Protein AF-0000000067173174 (afdb_homodimer)

InterPro domains:
  IPR001647 DNA-binding HTH domain, TetR-type [PF00440] (17-62)
  IPR001647 DNA-binding HTH domain, TetR-type [PR00455] (16-29)
  IPR001647 DNA-binding HTH domain, TetR-type [PR00455] (37-60)
  IPR001647 DNA-binding HTH domain, TetR-type [PS50977] (10-70)
  IPR009057 Homedomain-like superfamily [SSF46689] (1-79)
  IPR036271 Tetracyclin repressor-like, C-terminal domain superfamily [SSF48498] (90-180)

Secondary structure (DSSP, 8-state):
-----HHHHHHHHHHHHHHHHHHHHHH-STT--HHHHHHHHT--TTTTGGG-S-HHHHHHHHHHHHHHHHHHHHHHHHHHHGGGHHHHHHHHHTSHHHHH-GGGS-HHHHHHHHHTT---HHHHHHHHHHHHHHHHHHHHTT-S-HHHHHHHHHHHHHHHHHTTTSHHHHHHHHHHHHHHHH--/-----HHHHHHHHHHHHHHHHHHHHHH-STT--HHHHHHHHT--TTTTGGG-S-HHHHHHHHHHHHHHHHHHHHHHHHHHHGGGHHHHHHHHHTSHHHHH-GGGS-HHHHHHHHHTT---HHHHHHHHHHHHHHHHHHHHTT-S-HHHHHHHHHHHHHHHHHTTTSHHHHHHHHHHHHHHHH--

Solvent-accessible surface area (backbone atoms only — not comparable to full-atom values): 19025 Å² total; per-residue (Å²): 124,84,78,72,47,71,65,54,49,53,51,50,50,51,37,39,35,50,26,37,25,23,43,28,26,61,63,26,70,88,71,57,45,69,62,58,24,24,56,67,43,71,45,70,92,60,81,57,64,82,76,36,96,39,72,65,54,45,50,44,51,7,52,53,49,39,47,49,53,48,51,52,53,50,52,51,42,34,71,72,44,50,92,50,20,50,59,54,52,52,50,46,61,51,28,68,67,39,51,75,34,39,48,79,37,58,52,58,61,38,31,31,58,52,41,51,69,56,81,51,63,69,50,46,49,54,51,46,49,46,46,50,52,53,39,49,54,43,36,73,57,67,45,90,54,26,50,37,51,50,16,24,51,39,15,12,40,39,50,17,38,37,29,56,94,47,77,61,13,62,46,21,27,50,36,39,51,52,55,61,58,63,75,99,126,82,80,73,46,72,66,54,50,52,51,49,51,51,36,40,36,51,27,38,26,24,44,28,25,59,62,26,71,88,72,57,46,69,67,58,24,28,56,68,45,70,44,69,92,68,76,57,64,82,77,35,96,38,71,64,56,45,50,43,50,7,53,51,49,37,47,50,53,49,52,51,54,50,51,51,42,34,71,73,44,48,91,49,22,52,59,54,51,52,50,46,62,51,27,67,67,38,50,76,33,37,48,79,37,59,52,56,61,38,30,32,59,52,42,50,68,56,81,50,63,68,52,45,49,53,51,46,48,46,45,50,52,54,38,49,56,42,36,74,56,67,45,89,54,28,51,38,51,51,16,25,51,40,14,13,40,39,48,18,39,38,29,56,95,46,78,62,13,61,46,21,28,50,36,39,51,51,54,60,57,63,75,99

Sequence (368 aa):
MPRVSREQMQSNRAAVVQAASELIRERGMADVTVDAISARAGLTHGSFHKQFASKQALLLEAICAAVDQRRAAVQKTVEEHGSDAPDVLKDWYLSEEHRDNPATGCAVAALVGHAATVTDDALRDAYCRAVGDLLAMIEDGGTADAFGEVALMVGALELARATKGTPLSARFLESARQRLSRQEMPRVSREQMQSNRAAVVQAASELIRERGMADVTVDAISARAGLTHGSFHKQFASKQALLLEAICAAVDQRRAAVQKTVEEHGSDAPDVLKDWYLSEEHRDNPATGCAVAALVGHAATVTDDALRDAYCRAVGDLLAMIEDGGTADAFGEVALMVGALELARATKGTPLSARFLESARQRLSRQE

Structure (mmCIF, N/CA/C/O backbone):
data_AF-0000000067173174-model_v1
#
loop_
_entity.id
_entity.type
_entity.pdbx_description
1 polymer 'Transcriptional regulator, TetR family protein'
#
loop_
_ato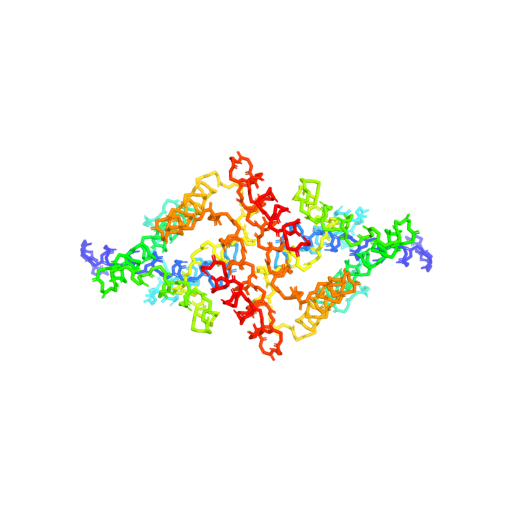m_site.group_PDB
_atom_site.id
_atom_site.type_symbol
_atom_site.label_atom_id
_atom_site.label_alt_id
_atom_site.label_comp_id
_atom_site.label_asym_id
_atom_site.label_entity_id
_atom_site.label_seq_id
_atom_site.pdbx_PDB_ins_code
_atom_site.Cartn_x
_atom_site.Cartn_y
_atom_site.Cartn_z
_atom_site.occupancy
_atom_site.B_iso_or_equiv
_atom_site.auth_seq_id
_atom_site.auth_comp_id
_atom_site.auth_asym_id
_atom_site.auth_atom_id
_atom_site.pdbx_PDB_model_num
ATOM 1 N N . MET A 1 1 ? 27.188 31.766 18.484 1 48.47 1 MET A N 1
ATOM 2 C CA . MET A 1 1 ? 27 30.344 18.25 1 48.47 1 MET A CA 1
ATOM 3 C C . MET A 1 1 ? 28.031 29.812 17.266 1 48.47 1 MET A C 1
ATOM 5 O O . MET A 1 1 ? 28.234 30.391 16.188 1 48.47 1 MET A O 1
ATOM 9 N N . PRO A 1 2 ? 29.031 29.125 17.688 1 55.78 2 PRO A N 1
ATOM 10 C CA . PRO A 1 2 ? 30.156 28.766 16.812 1 55.78 2 PRO A CA 1
ATOM 11 C C . PRO A 1 2 ? 29.703 28.281 15.43 1 55.78 2 PRO A C 1
ATOM 13 O O . PRO A 1 2 ? 28.609 27.719 15.305 1 55.78 2 PRO A O 1
ATOM 16 N N . ARG A 1 3 ? 30.172 28.984 14.383 1 62.66 3 ARG A N 1
ATOM 17 C CA . ARG A 1 3 ? 29.938 28.672 12.977 1 62.66 3 ARG A CA 1
ATOM 18 C C . ARG A 1 3 ? 30.125 27.188 12.703 1 62.66 3 ARG A C 1
ATOM 20 O O . ARG A 1 3 ? 31.219 26.641 12.922 1 62.66 3 ARG A O 1
ATOM 27 N N . VAL A 1 4 ? 29 26.406 12.727 1 72.31 4 VAL A N 1
ATOM 28 C CA . VAL A 1 4 ? 29.078 25 12.328 1 72.31 4 VAL A CA 1
ATOM 29 C C . VAL A 1 4 ? 29.969 24.859 11.094 1 72.31 4 VAL A C 1
ATOM 31 O O . VAL A 1 4 ? 29.859 25.641 10.148 1 72.31 4 VAL A O 1
ATOM 34 N N . SER A 1 5 ? 31.078 24.141 11.195 1 81.19 5 SER A N 1
ATOM 35 C CA . SER A 1 5 ? 31.969 23.906 10.07 1 81.19 5 SER A CA 1
ATOM 36 C C . SER A 1 5 ? 31.219 23.328 8.875 1 81.19 5 SER A C 1
ATOM 38 O O . SER A 1 5 ? 30.078 22.875 9.016 1 81.19 5 SER A O 1
ATOM 40 N N . ARG A 1 6 ? 31.734 23.609 7.703 1 82.38 6 ARG A N 1
ATOM 41 C CA . ARG A 1 6 ? 31.156 23.062 6.48 1 82.38 6 ARG A CA 1
ATOM 42 C C . ARG A 1 6 ? 30.953 21.547 6.602 1 82.38 6 ARG A C 1
ATOM 44 O O . ARG A 1 6 ? 29.953 21.016 6.133 1 82.38 6 ARG A O 1
ATOM 51 N N . GLU A 1 7 ? 31.844 20.953 7.207 1 82.56 7 GLU A N 1
ATOM 52 C CA . GLU A 1 7 ? 31.781 19.516 7.414 1 82.56 7 GLU A CA 1
ATOM 53 C C . GLU A 1 7 ? 30.625 19.141 8.336 1 82.56 7 GLU A C 1
ATOM 55 O O . GLU A 1 7 ? 29.906 18.156 8.078 1 82.56 7 GLU A O 1
ATOM 60 N N . GLN A 1 8 ? 30.484 19.781 9.32 1 82.94 8 GLN A N 1
ATOM 61 C CA . GLN A 1 8 ? 29.391 19.516 10.266 1 82.94 8 GLN A CA 1
ATOM 62 C C . GLN A 1 8 ? 28.031 19.781 9.625 1 82.94 8 GLN A C 1
ATOM 64 O O . GLN A 1 8 ? 27.062 19.062 9.891 1 82.94 8 GLN A O 1
ATOM 69 N N . MET A 1 9 ? 28.016 20.828 8.789 1 81.94 9 MET A N 1
ATOM 70 C CA . MET A 1 9 ? 26.781 21.141 8.086 1 81.94 9 MET A CA 1
ATOM 71 C C . MET A 1 9 ? 26.375 20.016 7.148 1 81.94 9 MET A C 1
ATOM 73 O O . MET A 1 9 ? 25.188 19.672 7.051 1 81.94 9 MET A O 1
ATOM 77 N N . GLN A 1 10 ? 27.359 19.516 6.473 1 85.5 10 GLN A N 1
ATOM 78 C CA . GLN A 1 10 ? 27.109 18.406 5.555 1 85.5 10 GLN A CA 1
ATOM 79 C C . GLN A 1 10 ? 26.672 17.156 6.309 1 85.5 10 GLN A C 1
ATOM 81 O O . GLN A 1 10 ? 25.781 16.422 5.855 1 85.5 10 GLN A O 1
ATOM 86 N N . SER A 1 11 ? 27.25 16.953 7.352 1 88.19 11 SER A N 1
ATOM 87 C CA . SER A 1 11 ? 26.891 15.805 8.18 1 88.19 11 SER A CA 1
ATOM 88 C C . SER A 1 11 ? 25.469 15.938 8.711 1 88.19 11 SER A C 1
ATOM 90 O O . SER A 1 11 ? 24.719 14.961 8.727 1 88.19 11 SER A O 1
ATOM 92 N N . ASN A 1 12 ? 25.094 17.094 9.117 1 87.06 12 ASN A N 1
ATOM 93 C CA . ASN A 1 12 ? 23.734 17.344 9.594 1 87.06 12 ASN A CA 1
ATOM 94 C C . ASN A 1 12 ? 22.703 17.141 8.484 1 87.06 12 ASN A C 1
ATOM 96 O O . ASN A 1 12 ? 21.641 16.578 8.719 1 87.06 12 ASN A O 1
ATOM 100 N N . ARG A 1 13 ? 23.094 17.641 7.367 1 90.44 13 ARG A N 1
ATOM 101 C CA . ARG A 1 13 ? 22.203 17.484 6.23 1 90.44 13 ARG A CA 1
ATOM 102 C C . ARG A 1 13 ? 21.953 16.016 5.922 1 90.44 13 ARG A C 1
ATOM 104 O O . ARG A 1 13 ? 20.812 15.602 5.688 1 90.44 13 ARG A O 1
ATOM 111 N N . ALA A 1 14 ? 23.016 15.266 5.949 1 93 14 ALA A N 1
ATOM 112 C CA . ALA A 1 14 ? 22.922 13.836 5.691 1 93 14 ALA A CA 1
ATOM 113 C C . ALA A 1 14 ? 22.062 13.148 6.746 1 93 14 ALA A C 1
ATOM 115 O O . ALA A 1 14 ? 21.281 12.242 6.43 1 93 14 ALA A O 1
ATOM 116 N N . ALA A 1 15 ? 22.172 13.578 7.93 1 93.31 15 ALA A N 1
ATOM 117 C CA . ALA A 1 15 ? 21.391 13.016 9.023 1 93.31 15 ALA A CA 1
ATOM 118 C C . ALA A 1 15 ? 19.906 13.32 8.844 1 93.31 15 ALA A C 1
ATOM 120 O O . ALA A 1 15 ? 19.047 12.477 9.133 1 93.31 15 ALA A O 1
ATOM 121 N N . VAL A 1 16 ? 19.625 14.453 8.367 1 93.69 16 VAL A N 1
ATOM 122 C CA . VAL A 1 16 ? 18.25 14.859 8.125 1 93.69 16 VAL A CA 1
ATOM 123 C C . VAL A 1 16 ? 17.656 14.023 7 1 93.69 16 VAL A C 1
ATOM 125 O O . VAL A 1 16 ? 16.531 13.523 7.121 1 93.69 16 VAL A O 1
ATOM 128 N N . VAL A 1 17 ? 18.391 13.844 5.953 1 96 17 VAL A N 1
ATOM 129 C CA . VAL A 1 17 ? 17.922 13.055 4.82 1 96 17 VAL A CA 1
ATOM 130 C C . VAL A 1 17 ? 17.672 11.609 5.262 1 96 17 VAL A C 1
ATOM 132 O O . VAL A 1 17 ? 16.656 11.008 4.906 1 96 17 VAL A O 1
ATOM 135 N N . GLN A 1 18 ? 18.578 11.125 6.07 1 96.88 18 GLN A N 1
ATOM 136 C CA . GLN A 1 18 ? 18.438 9.766 6.57 1 96.88 18 GLN A CA 1
ATOM 137 C C . GLN A 1 18 ? 17.219 9.625 7.465 1 96.88 18 GLN A C 1
ATOM 139 O O . GLN A 1 18 ? 16.453 8.672 7.336 1 96.88 18 GLN A O 1
ATOM 144 N N . ALA A 1 19 ? 17.047 10.555 8.336 1 96.25 19 ALA A N 1
ATOM 145 C CA . ALA A 1 19 ? 15.875 10.555 9.211 1 96.25 19 ALA A CA 1
ATOM 146 C C . ALA A 1 19 ? 14.578 10.641 8.406 1 96.25 19 ALA A C 1
ATOM 148 O O . ALA A 1 19 ? 13.625 9.906 8.672 1 96.25 19 ALA A O 1
ATOM 149 N N . ALA A 1 20 ? 14.578 11.516 7.426 1 96.62 20 ALA A N 1
ATOM 150 C CA . ALA A 1 20 ? 13.414 11.648 6.555 1 96.62 20 ALA A CA 1
ATOM 151 C C . ALA A 1 20 ? 13.141 10.352 5.797 1 96.62 20 ALA A C 1
ATOM 153 O O . ALA A 1 20 ? 11.992 9.914 5.691 1 96.62 20 ALA A O 1
ATOM 154 N N . SER A 1 21 ? 14.188 9.734 5.305 1 98 21 SER A N 1
ATOM 155 C CA . SER A 1 21 ? 14.086 8.484 4.57 1 98 21 SER A CA 1
ATOM 156 C C . SER A 1 21 ? 13.445 7.391 5.422 1 98 21 SER A C 1
ATOM 158 O O . SER A 1 21 ? 12.547 6.688 4.965 1 98 21 SER A O 1
ATOM 160 N N . GLU A 1 22 ? 13.852 7.316 6.613 1 98 22 GLU A N 1
ATOM 161 C CA . GLU A 1 22 ? 13.312 6.316 7.527 1 98 22 GLU A CA 1
ATOM 162 C C . GLU A 1 22 ? 11.852 6.617 7.867 1 98 22 GLU A C 1
ATOM 164 O O . GLU A 1 22 ? 11 5.727 7.82 1 98 22 GLU A O 1
ATOM 169 N N . LEU A 1 23 ? 11.562 7.848 8.125 1 96.62 23 LEU A N 1
ATOM 170 C CA . LEU A 1 23 ? 10.234 8.242 8.57 1 96.62 23 LEU A CA 1
ATOM 171 C C . LEU A 1 23 ? 9.211 8.078 7.449 1 96.62 23 LEU A C 1
ATOM 173 O O . LEU A 1 23 ? 8.086 7.633 7.688 1 96.62 23 LEU A O 1
ATOM 177 N N . ILE A 1 24 ? 9.594 8.414 6.211 1 96.06 24 ILE A N 1
ATOM 178 C CA . ILE A 1 24 ? 8.617 8.297 5.133 1 96.06 24 ILE A CA 1
ATOM 179 C C . ILE A 1 24 ? 8.32 6.824 4.859 1 96.06 24 ILE A C 1
ATOM 181 O O . ILE A 1 24 ? 7.215 6.477 4.438 1 96.06 24 ILE A O 1
ATOM 185 N N . ARG A 1 25 ? 9.227 5.938 5.09 1 96.62 25 ARG A N 1
ATOM 186 C CA . ARG A 1 25 ? 8.992 4.512 4.895 1 96.62 25 ARG A CA 1
ATOM 187 C C . ARG A 1 25 ? 8.164 3.932 6.035 1 96.62 25 ARG A C 1
ATOM 189 O O . ARG A 1 25 ? 7.418 2.969 5.84 1 96.62 25 ARG A O 1
ATOM 196 N N . GLU A 1 26 ? 8.227 4.555 7.176 1 95.25 26 GLU A N 1
ATOM 197 C CA . GLU A 1 26 ? 7.484 4.086 8.336 1 95.25 26 GLU A CA 1
ATOM 198 C C . GLU A 1 26 ? 6.047 4.598 8.312 1 95.25 26 GLU A C 1
ATOM 200 O O . GLU A 1 26 ? 5.117 3.877 8.688 1 95.25 26 GLU A O 1
ATOM 205 N N . ARG A 1 27 ? 5.93 5.895 7.785 1 91.62 27 ARG A N 1
ATOM 206 C CA . ARG A 1 27 ? 4.672 6.574 8.086 1 91.62 27 ARG A CA 1
ATOM 207 C C . ARG A 1 27 ? 4.004 7.074 6.809 1 91.62 27 ARG A C 1
ATOM 209 O O . ARG A 1 27 ? 2.826 7.445 6.82 1 91.62 27 ARG A O 1
ATOM 216 N N . GLY A 1 28 ? 4.77 7.086 5.719 1 91.75 28 GLY A N 1
ATOM 217 C CA . GLY A 1 28 ? 4.27 7.758 4.527 1 91.75 28 GLY A CA 1
ATOM 218 C C . GLY A 1 28 ? 4.707 9.203 4.434 1 91.75 28 GLY A C 1
ATOM 219 O O . GLY A 1 28 ? 5.102 9.805 5.438 1 91.75 28 GLY A O 1
ATOM 220 N N . MET A 1 29 ? 4.605 9.812 3.328 1 89.19 29 MET A N 1
ATOM 221 C CA . MET A 1 29 ? 5.117 11.156 3.061 1 89.19 29 MET A CA 1
ATOM 222 C C . MET A 1 29 ? 4.207 12.219 3.668 1 89.19 29 MET A C 1
ATOM 224 O O . MET A 1 29 ? 4.676 13.266 4.117 1 89.19 29 MET A O 1
ATOM 228 N N . ALA A 1 30 ? 2.916 11.906 3.664 1 81.38 30 ALA A N 1
ATOM 229 C CA . ALA A 1 30 ? 1.947 12.906 4.109 1 81.38 30 ALA A CA 1
ATOM 230 C C . ALA A 1 30 ? 2.041 13.125 5.617 1 81.38 30 ALA A C 1
ATOM 232 O O . ALA A 1 30 ? 1.782 14.227 6.109 1 81.38 30 ALA A O 1
ATOM 233 N N . ASP A 1 31 ? 2.531 12.219 6.352 1 80.5 31 ASP A N 1
ATOM 234 C CA . ASP A 1 31 ? 2.475 12.25 7.809 1 80.5 31 ASP A CA 1
ATOM 235 C C . ASP A 1 31 ? 3.801 12.719 8.406 1 80.5 31 ASP A C 1
ATOM 237 O O . ASP A 1 31 ? 3.912 12.914 9.617 1 80.5 31 ASP A O 1
ATOM 241 N N . VAL A 1 32 ? 4.715 12.93 7.59 1 89.88 32 VAL A N 1
ATOM 242 C CA . VAL A 1 32 ? 6.039 13.266 8.102 1 89.88 32 VAL A CA 1
ATOM 243 C C . VAL A 1 32 ? 6.195 14.781 8.172 1 89.88 32 VAL A C 1
ATOM 245 O O . VAL A 1 32 ? 5.879 15.492 7.211 1 89.88 32 VAL A O 1
ATOM 248 N N . THR A 1 33 ? 6.602 15.25 9.312 1 88.81 33 THR A N 1
ATOM 249 C CA . THR A 1 33 ? 6.805 16.672 9.531 1 88.81 33 THR A CA 1
ATOM 250 C C . THR A 1 33 ? 8.289 17 9.711 1 88.81 33 THR A C 1
ATOM 252 O O . THR A 1 33 ? 9.078 16.109 10.031 1 88.81 33 THR A O 1
ATOM 255 N N . VAL A 1 34 ? 8.555 18.234 9.586 1 87.25 34 VAL A N 1
ATOM 256 C CA . VAL A 1 34 ? 9.922 18.688 9.789 1 87.25 34 VAL A CA 1
ATOM 257 C C . VAL A 1 34 ? 10.336 18.453 11.242 1 87.25 34 VAL A C 1
ATOM 259 O O . VAL A 1 34 ? 11.477 18.078 11.523 1 87.25 34 VAL A O 1
ATOM 262 N N . ASP A 1 35 ? 9.414 18.688 12.109 1 88.94 35 ASP A N 1
ATOM 263 C CA . ASP A 1 35 ? 9.695 18.469 13.531 1 88.94 35 ASP A CA 1
ATOM 264 C C . ASP A 1 35 ? 10.023 17 13.812 1 88.94 35 ASP A C 1
ATOM 266 O O . ASP A 1 35 ? 10.969 16.703 14.547 1 88.94 35 ASP A O 1
ATOM 270 N N . ALA A 1 36 ? 9.289 16.094 13.266 1 92.5 36 ALA A N 1
ATOM 271 C CA . ALA A 1 36 ? 9.539 14.672 13.453 1 92.5 36 ALA A CA 1
ATOM 272 C C . ALA A 1 36 ? 10.898 14.266 12.883 1 92.5 36 ALA A C 1
ATOM 274 O O . ALA A 1 36 ? 11.609 13.453 13.469 1 92.5 36 ALA A O 1
ATOM 275 N N . ILE A 1 37 ? 11.188 14.852 11.734 1 93.88 37 ILE A N 1
ATOM 276 C CA . ILE A 1 37 ? 12.469 14.578 11.086 1 93.88 37 ILE A CA 1
ATOM 277 C C . ILE A 1 37 ? 13.609 15.078 11.961 1 93.88 37 ILE A C 1
ATOM 279 O O . ILE A 1 37 ? 14.586 14.352 12.188 1 93.88 37 ILE A O 1
ATOM 283 N N . SER A 1 38 ? 13.469 16.281 12.43 1 90.31 38 SER A N 1
ATOM 284 C CA . SER A 1 38 ? 14.5 16.875 13.289 1 90.31 38 SER A CA 1
ATOM 285 C C . SER A 1 38 ? 14.695 16.047 14.555 1 90.31 38 SER A C 1
ATOM 287 O O . SER A 1 38 ? 15.828 15.781 14.961 1 90.31 38 SER A O 1
ATOM 289 N N . ALA A 1 39 ? 13.617 15.664 15.125 1 92.25 39 ALA A N 1
ATOM 290 C CA . ALA A 1 39 ? 13.672 14.859 16.344 1 92.25 39 ALA A CA 1
ATOM 291 C C . ALA A 1 39 ? 14.375 13.531 16.078 1 92.25 39 ALA A C 1
ATOM 293 O O . ALA A 1 39 ? 15.234 13.109 16.859 1 92.25 39 ALA A O 1
ATOM 294 N N . ARG A 1 40 ? 14.039 12.93 14.969 1 93.31 40 ARG A N 1
ATOM 295 C CA . ARG A 1 40 ? 14.656 11.656 14.602 1 93.31 40 ARG A CA 1
ATOM 296 C C . ARG A 1 40 ? 16.141 11.828 14.336 1 93.31 40 ARG A C 1
ATOM 298 O O . ARG A 1 40 ? 16.938 10.938 14.625 1 93.31 40 ARG A O 1
ATOM 305 N N . ALA A 1 41 ? 16.5 12.969 13.797 1 92.88 41 ALA A N 1
ATOM 306 C CA . ALA A 1 41 ? 17.891 13.25 13.438 1 92.88 41 ALA A CA 1
ATOM 307 C C . ALA A 1 41 ? 18.688 13.695 14.648 1 92.88 41 ALA A C 1
ATOM 309 O O . ALA A 1 41 ? 19.922 13.797 14.586 1 92.88 41 ALA A O 1
ATOM 310 N N . GLY A 1 42 ? 18 13.961 15.75 1 91.44 42 GLY A N 1
ATOM 311 C CA . GLY A 1 42 ? 18.672 14.453 16.938 1 91.44 42 GLY A CA 1
ATOM 312 C C . GLY A 1 42 ? 19.141 15.891 16.812 1 91.44 42 GLY A C 1
ATOM 313 O O . GLY A 1 42 ? 20.203 16.266 17.328 1 91.44 42 GLY A O 1
ATOM 314 N N . LEU A 1 43 ? 18.516 16.594 16 1 85.69 43 LEU A N 1
ATOM 315 C CA . LEU A 1 43 ? 18.859 17.984 15.766 1 85.69 43 LEU A CA 1
ATOM 316 C C . LEU A 1 43 ? 17.781 18.906 16.312 1 85.69 43 LEU A C 1
ATOM 318 O O . LEU A 1 43 ? 16.641 18.5 16.516 1 85.69 43 LEU A O 1
ATOM 322 N N . THR A 1 44 ? 18.109 20.141 16.656 1 75.62 44 THR A N 1
ATOM 323 C CA . THR A 1 44 ? 17.156 21.141 17.125 1 75.62 44 THR A CA 1
ATOM 324 C C . THR A 1 44 ? 16.344 21.703 15.953 1 75.62 44 THR A C 1
ATOM 326 O O . THR A 1 44 ? 16.781 21.656 14.805 1 75.62 44 THR A O 1
ATOM 329 N N . HIS A 1 45 ? 14.953 22.062 16.156 1 69.88 45 HIS A N 1
ATOM 330 C CA . HIS A 1 45 ? 13.938 22.562 15.234 1 69.88 45 HIS A CA 1
ATOM 331 C C . HIS A 1 45 ? 14.453 23.766 14.453 1 69.88 45 HIS A C 1
ATOM 333 O O . HIS A 1 45 ? 14.133 23.922 13.266 1 69.88 45 HIS A O 1
ATOM 339 N N . GLY A 1 46 ? 15.602 24 14.047 1 59.44 46 GLY A N 1
ATOM 340 C CA . GLY A 1 46 ? 16.031 25.188 13.328 1 59.44 46 GLY A CA 1
ATOM 341 C C . GLY A 1 46 ? 16.938 24.891 12.156 1 59.44 46 GLY A C 1
ATOM 342 O O . GLY A 1 46 ? 17.031 25.688 11.219 1 59.44 46 GLY A O 1
ATOM 343 N N . SER A 1 47 ? 17.922 24.297 12.344 1 58.16 47 SER A N 1
ATOM 344 C CA . SER A 1 47 ? 19.156 24.469 11.594 1 58.16 47 SER A CA 1
ATOM 345 C C . SER A 1 47 ? 19.016 23.953 10.164 1 58.16 47 SER A C 1
ATOM 347 O O . SER A 1 47 ? 19.875 24.203 9.32 1 58.16 47 SER A O 1
ATOM 349 N N . PHE A 1 48 ? 17.75 23.328 9.805 1 66.31 48 PHE A N 1
ATOM 350 C CA . PHE A 1 48 ? 17.938 22.734 8.492 1 66.31 48 PHE A CA 1
ATOM 351 C C . PHE A 1 48 ? 16.891 23.266 7.508 1 66.31 48 PHE A C 1
ATOM 353 O O . PHE A 1 48 ? 16.875 22.859 6.344 1 66.31 48 PHE A O 1
ATOM 360 N N . HIS A 1 49 ? 16.203 24.234 7.996 1 66.12 49 HIS A N 1
ATOM 361 C CA . HIS A 1 49 ? 15.211 24.766 7.078 1 66.12 49 HIS A CA 1
ATOM 362 C C . HIS A 1 49 ? 15.867 25.5 5.914 1 66.12 49 HIS A C 1
ATOM 364 O O . HIS A 1 49 ? 15.336 25.5 4.797 1 66.12 49 HIS A O 1
ATOM 370 N N . LYS A 1 50 ? 17.062 25.859 6.156 1 72.38 50 LYS A N 1
ATOM 371 C CA . LYS A 1 50 ? 17.719 26.641 5.105 1 72.38 50 LYS A CA 1
ATOM 372 C C . LYS A 1 50 ? 18.438 25.734 4.109 1 72.38 50 LYS A C 1
ATOM 374 O O . LYS A 1 50 ? 18.781 26.156 3.006 1 72.38 50 LYS A O 1
ATOM 379 N N . GLN A 1 51 ? 18.438 24.531 4.441 1 81.94 51 GLN A N 1
ATOM 380 C CA . GLN A 1 51 ? 19.234 23.656 3.594 1 81.94 51 GLN A CA 1
ATOM 381 C C . GLN A 1 51 ? 18.375 22.984 2.523 1 81.94 51 GLN A C 1
ATOM 383 O O . GLN A 1 51 ? 18.891 22.375 1.595 1 81.94 51 GLN A O 1
ATOM 388 N N . PHE A 1 52 ? 17.094 23.109 2.666 1 87.19 52 PHE A N 1
ATOM 389 C CA . PHE A 1 52 ? 16.203 22.516 1.675 1 87.19 52 PHE A CA 1
ATOM 390 C C . PHE A 1 52 ? 15.227 23.562 1.144 1 87.19 52 PHE A C 1
ATOM 392 O O . PHE A 1 52 ? 14.664 24.344 1.912 1 87.19 52 PHE A O 1
ATOM 399 N N . ALA A 1 53 ? 15.117 23.516 -0.107 1 87.75 53 ALA A N 1
ATOM 400 C CA . ALA A 1 53 ? 14.273 24.516 -0.769 1 87.75 53 ALA A CA 1
ATOM 401 C C . ALA A 1 53 ? 12.82 24.391 -0.307 1 87.75 53 ALA A C 1
ATOM 403 O O . ALA A 1 53 ? 12.102 25.391 -0.244 1 87.75 53 ALA A O 1
ATOM 404 N N . SER A 1 54 ? 12.43 23.141 -0.046 1 89.69 54 SER A N 1
ATOM 405 C CA . SER A 1 54 ? 11.07 22.828 0.389 1 89.69 54 SER A CA 1
ATOM 406 C C . SER A 1 54 ? 10.984 21.469 1.051 1 89.69 54 SER A C 1
ATOM 408 O O . SER A 1 54 ? 11.938 20.672 0.981 1 89.69 54 SER A O 1
ATOM 410 N N . LYS A 1 55 ? 9.953 21.234 1.716 1 89.19 55 LYS A N 1
ATOM 411 C CA . LYS A 1 55 ? 9.703 19.906 2.268 1 89.19 55 LYS A CA 1
ATOM 412 C C . LYS A 1 55 ? 9.688 18.844 1.17 1 89.19 55 LYS A C 1
ATOM 414 O O . LYS A 1 55 ? 10.203 17.734 1.36 1 89.19 55 LYS A O 1
ATOM 419 N N . GLN A 1 56 ? 9.156 19.203 0.033 1 91.25 56 GLN A N 1
ATOM 420 C CA . GLN A 1 56 ? 9.078 18.297 -1.099 1 91.25 56 GLN A CA 1
ATOM 421 C C . GLN A 1 56 ? 10.477 17.922 -1.603 1 91.25 56 GLN A C 1
ATOM 423 O O . GLN A 1 56 ? 10.734 16.766 -1.945 1 91.25 56 GLN A O 1
ATOM 428 N N . ALA A 1 57 ? 11.273 18.906 -1.62 1 94.06 57 ALA A N 1
ATOM 429 C CA . ALA A 1 57 ? 12.648 18.656 -2.045 1 94.06 57 ALA A CA 1
ATOM 430 C C . ALA A 1 57 ? 13.352 17.703 -1.09 1 94.06 57 ALA A C 1
ATOM 432 O O . ALA A 1 57 ? 14.109 16.828 -1.521 1 94.06 57 ALA A O 1
ATOM 433 N N . LEU A 1 58 ? 13.133 17.922 0.182 1 94.25 58 LEU A N 1
ATOM 434 C CA . LEU A 1 58 ? 13.695 17.031 1.189 1 94.25 58 LEU A CA 1
ATOM 435 C C . LEU A 1 58 ? 13.148 15.617 1.024 1 94.25 58 LEU A C 1
ATOM 437 O O . LEU A 1 58 ? 13.914 14.648 1.061 1 94.25 58 LEU A O 1
ATOM 441 N N . LEU A 1 59 ? 11.906 15.453 0.771 1 94.56 59 LEU A N 1
ATOM 442 C CA . LEU A 1 59 ? 11.273 14.141 0.615 1 94.56 59 LEU A CA 1
ATOM 443 C C . LEU A 1 59 ? 11.789 13.438 -0.634 1 94.56 59 LEU A C 1
ATOM 445 O O . LEU A 1 59 ? 11.992 12.219 -0.627 1 94.56 59 LEU A O 1
ATOM 449 N N . LEU A 1 60 ? 11.977 14.188 -1.671 1 96.25 60 LEU A N 1
ATOM 450 C CA . LEU A 1 60 ? 12.57 13.625 -2.881 1 96.25 60 LEU A CA 1
ATOM 451 C C . LEU A 1 60 ? 13.953 13.055 -2.598 1 96.25 60 LEU A C 1
ATOM 453 O O . LEU A 1 60 ? 14.25 11.922 -2.98 1 96.25 60 LEU A O 1
ATOM 457 N N . GLU A 1 61 ? 14.719 13.797 -1.911 1 96.5 61 GLU A N 1
ATOM 458 C CA . GLU A 1 61 ? 16.047 13.32 -1.558 1 96.5 61 GLU A CA 1
ATOM 459 C C . GLU A 1 61 ? 15.977 12.094 -0.655 1 96.5 61 GLU A C 1
ATOM 461 O O . GLU A 1 61 ? 16.812 11.195 -0.75 1 96.5 61 GLU A O 1
ATOM 466 N N . ALA A 1 62 ? 15.039 12.141 0.205 1 97 62 ALA A N 1
ATOM 467 C CA . ALA A 1 62 ? 14.852 11.023 1.129 1 97 62 ALA A CA 1
ATOM 468 C C . ALA A 1 62 ? 14.516 9.742 0.377 1 97 62 ALA A C 1
ATOM 470 O O . ALA A 1 62 ? 15.055 8.672 0.684 1 97 62 ALA A O 1
ATOM 471 N N . ILE A 1 63 ? 13.664 9.789 -0.592 1 96.81 63 ILE A N 1
ATOM 472 C CA . ILE A 1 63 ? 13.312 8.617 -1.393 1 96.81 63 ILE A CA 1
ATOM 473 C C . ILE A 1 63 ? 14.539 8.133 -2.164 1 96.81 63 ILE A C 1
ATOM 475 O O . ILE A 1 63 ? 14.828 6.934 -2.197 1 96.81 63 ILE A O 1
ATOM 479 N N . CYS A 1 64 ? 15.242 9.047 -2.756 1 97.25 64 CYS A N 1
ATOM 480 C CA . CYS A 1 64 ? 16.438 8.695 -3.508 1 97.25 64 CYS A CA 1
ATOM 481 C C . CYS A 1 64 ? 17.469 8.023 -2.609 1 97.25 64 CYS A C 1
ATOM 483 O O . CYS A 1 64 ? 18.109 7.039 -3.008 1 97.25 64 CYS A O 1
ATOM 485 N N . ALA A 1 65 ? 17.562 8.562 -1.429 1 97.31 65 ALA A N 1
ATOM 486 C CA . ALA A 1 65 ? 18.484 7.965 -0.469 1 97.31 65 ALA A CA 1
ATOM 487 C C . ALA A 1 65 ? 18.078 6.531 -0.136 1 97.31 65 ALA A C 1
ATOM 489 O O . ALA A 1 65 ? 18.938 5.648 -0.02 1 97.31 65 ALA A O 1
ATOM 490 N N . ALA A 1 66 ? 16.828 6.301 0.053 1 96.75 66 ALA A N 1
ATOM 491 C CA . ALA A 1 66 ? 16.328 4.961 0.339 1 96.75 66 ALA A CA 1
ATOM 492 C C . ALA A 1 66 ? 16.656 3.996 -0.797 1 96.75 66 ALA A C 1
ATOM 494 O O . ALA A 1 66 ? 17.047 2.854 -0.555 1 96.75 66 ALA A O 1
ATOM 495 N N . VAL A 1 67 ? 16.5 4.402 -1.969 1 96.19 67 VAL A N 1
ATOM 496 C CA . VAL A 1 67 ? 16.781 3.596 -3.154 1 96.19 67 VAL A CA 1
ATOM 497 C C . VAL A 1 67 ? 18.266 3.283 -3.234 1 96.19 67 VAL A C 1
ATOM 499 O O . VAL A 1 67 ? 18.656 2.141 -3.488 1 96.19 67 VAL A O 1
ATOM 502 N N . ASP A 1 68 ? 19.031 4.285 -2.998 1 96.06 68 ASP A N 1
ATOM 503 C CA . ASP A 1 68 ? 20.484 4.113 -3.047 1 96.06 68 ASP A CA 1
ATOM 504 C C . ASP A 1 68 ? 20.953 3.137 -1.975 1 96.06 68 ASP A C 1
ATOM 506 O O . ASP A 1 68 ? 21.859 2.324 -2.219 1 96.06 68 ASP A O 1
ATOM 510 N N . GLN A 1 69 ? 20.375 3.279 -0.842 1 95.19 69 GLN A N 1
ATOM 511 C CA . GLN A 1 69 ? 20.703 2.361 0.244 1 95.19 69 GLN A CA 1
ATOM 512 C C . GLN A 1 69 ? 20.359 0.921 -0.133 1 95.19 69 GLN A C 1
ATOM 514 O O . GLN A 1 69 ? 21.141 0.005 0.128 1 95.19 69 GLN A O 1
ATOM 519 N N . ARG A 1 70 ? 19.281 0.727 -0.74 1 94.38 70 ARG A N 1
ATOM 520 C CA . ARG A 1 70 ? 18.875 -0.607 -1.168 1 94.38 70 ARG A CA 1
ATOM 521 C C . ARG A 1 70 ? 19.797 -1.141 -2.256 1 94.38 70 ARG A C 1
ATOM 523 O O . ARG A 1 70 ? 20.172 -2.314 -2.236 1 94.38 70 ARG A O 1
ATOM 530 N N . ARG A 1 71 ? 20.141 -0.287 -3.182 1 94.62 71 ARG A N 1
ATOM 531 C CA . ARG A 1 71 ? 21.062 -0.675 -4.242 1 94.62 71 ARG A CA 1
ATOM 532 C C . ARG A 1 71 ? 22.391 -1.147 -3.668 1 94.62 71 ARG A C 1
ATOM 534 O O . ARG A 1 71 ? 22.938 -2.158 -4.109 1 94.62 71 ARG A O 1
ATOM 541 N N . ALA A 1 72 ? 22.859 -0.44 -2.701 1 95.81 72 ALA A N 1
ATOM 542 C CA . ALA A 1 72 ? 24.125 -0.81 -2.062 1 95.81 72 ALA A CA 1
ATOM 543 C C . ALA A 1 72 ? 24.016 -2.168 -1.376 1 95.81 72 ALA A C 1
ATOM 545 O O . ALA A 1 72 ? 24.938 -2.984 -1.451 1 95.81 72 ALA A O 1
ATOM 546 N N . ALA A 1 73 ? 22.938 -2.393 -0.695 1 94.75 73 ALA A N 1
ATOM 547 C CA . ALA A 1 73 ? 22.703 -3.666 -0.016 1 94.75 73 ALA A CA 1
ATOM 548 C C . ALA A 1 73 ? 22.641 -4.816 -1.016 1 94.75 73 ALA A C 1
ATOM 550 O O . ALA A 1 73 ? 23.172 -5.902 -0.761 1 94.75 73 ALA A O 1
ATOM 551 N N . VAL A 1 74 ? 22.016 -4.598 -2.133 1 94.38 74 VAL A N 1
ATOM 552 C CA . VAL A 1 74 ? 21.906 -5.602 -3.186 1 94.38 74 VAL A CA 1
ATOM 553 C C . VAL A 1 74 ? 23.281 -5.914 -3.748 1 94.38 74 VAL A C 1
ATOM 555 O O . VAL A 1 74 ? 23.641 -7.082 -3.922 1 94.38 74 VAL A O 1
ATOM 558 N N . GLN A 1 75 ? 24.016 -4.871 -4.016 1 95.38 75 GLN A N 1
ATOM 559 C CA . GLN A 1 75 ? 25.359 -5.059 -4.551 1 95.38 75 GLN A CA 1
ATOM 560 C C . GLN A 1 75 ? 26.219 -5.883 -3.598 1 95.38 75 GLN A C 1
ATOM 562 O O . GLN A 1 75 ? 26.953 -6.781 -4.027 1 95.38 75 GLN A O 1
ATOM 567 N N . LYS A 1 76 ? 26.156 -5.578 -2.377 1 97.25 76 LYS A N 1
ATOM 568 C CA . LYS A 1 76 ? 26.906 -6.332 -1.376 1 97.25 76 LYS A CA 1
ATOM 569 C C . LYS A 1 76 ? 26.484 -7.801 -1.369 1 97.25 76 LYS A C 1
ATOM 571 O O . LYS A 1 76 ? 27.328 -8.688 -1.283 1 97.25 76 LYS A O 1
ATOM 576 N N . THR A 1 77 ? 25.219 -8.078 -1.408 1 96.38 77 THR A N 1
ATOM 577 C CA . THR A 1 77 ? 24.688 -9.438 -1.428 1 96.38 77 THR A CA 1
ATOM 578 C C . THR A 1 77 ? 25.172 -10.188 -2.662 1 96.38 77 THR A C 1
ATOM 580 O O . THR A 1 77 ? 25.531 -11.367 -2.578 1 96.38 77 THR A O 1
ATOM 583 N N . VAL A 1 78 ? 25.203 -9.508 -3.789 1 94.75 78 VAL A N 1
ATOM 584 C CA . VAL A 1 78 ? 25.672 -10.117 -5.027 1 94.75 78 VAL A CA 1
ATOM 585 C C . VAL A 1 78 ? 27.156 -10.477 -4.895 1 94.75 78 VAL A C 1
ATOM 587 O O . VAL A 1 78 ? 27.578 -11.562 -5.301 1 94.75 78 VAL A O 1
ATOM 590 N N . GLU A 1 79 ? 27.891 -9.562 -4.328 1 96.81 79 GLU A N 1
ATOM 591 C CA . GLU A 1 79 ? 29.328 -9.805 -4.133 1 96.81 79 GLU A CA 1
ATOM 592 C C . GLU A 1 79 ? 29.562 -10.984 -3.197 1 96.81 79 GLU A C 1
ATOM 594 O O . GLU A 1 79 ? 30.484 -11.773 -3.408 1 96.81 79 GLU A O 1
ATOM 599 N N . GLU A 1 80 ? 28.734 -11.102 -2.318 1 97.62 80 GLU A N 1
ATOM 600 C CA . GLU A 1 80 ? 28.938 -12.102 -1.271 1 97.62 80 GLU A CA 1
ATOM 601 C C . GLU A 1 80 ? 28.406 -13.461 -1.703 1 97.62 80 GLU A C 1
ATOM 603 O O . GLU A 1 80 ? 28.938 -14.5 -1.306 1 97.62 80 GLU A O 1
ATOM 608 N N . HIS A 1 81 ? 27.359 -13.516 -2.51 1 96.44 81 HIS A N 1
ATOM 609 C CA . HIS A 1 81 ? 26.656 -14.781 -2.713 1 96.44 81 HIS A CA 1
ATOM 610 C C . HIS A 1 81 ? 26.656 -15.172 -4.188 1 96.44 81 HIS A C 1
ATOM 612 O O . HIS A 1 81 ? 26.234 -16.281 -4.535 1 96.44 81 HIS A O 1
ATOM 618 N N . GLY A 1 82 ? 27.094 -14.32 -5.074 1 93 82 GLY A N 1
ATOM 619 C CA . GLY A 1 82 ? 27.188 -14.633 -6.492 1 93 82 GLY A CA 1
ATOM 620 C C . GLY A 1 82 ? 25.875 -15.078 -7.098 1 93 82 GLY A C 1
ATOM 621 O O . GLY A 1 82 ? 24.859 -14.383 -6.969 1 93 82 GLY A O 1
ATOM 622 N N . SER A 1 83 ? 25.875 -16.25 -7.594 1 91.56 83 SER A N 1
ATOM 623 C CA . SER A 1 83 ? 24.719 -16.766 -8.32 1 91.56 83 SER A CA 1
ATOM 624 C C . SER A 1 83 ? 23.547 -17.047 -7.387 1 91.56 83 SER A C 1
ATOM 626 O O . SER A 1 83 ? 22.406 -17.172 -7.832 1 91.56 83 SER A O 1
ATOM 628 N N . ASP A 1 84 ? 23.797 -17.094 -6.133 1 93.81 84 ASP A N 1
ATOM 629 C CA . ASP A 1 84 ? 22.75 -17.359 -5.148 1 93.81 84 ASP A CA 1
ATOM 630 C C . ASP A 1 84 ? 22.109 -16.062 -4.676 1 93.81 84 ASP A C 1
ATOM 632 O O . ASP A 1 84 ? 21.109 -16.094 -3.953 1 93.81 84 ASP A O 1
ATOM 636 N N . ALA A 1 85 ? 22.578 -14.906 -5.105 1 95.06 85 ALA A N 1
ATOM 637 C CA . ALA A 1 85 ? 22.188 -13.594 -4.598 1 95.06 85 ALA A CA 1
ATOM 638 C C . ALA A 1 85 ? 20.688 -13.367 -4.801 1 95.06 85 ALA A C 1
ATOM 640 O O . ALA A 1 85 ? 20 -12.906 -3.887 1 95.06 85 ALA A O 1
ATOM 641 N N . PRO A 1 86 ? 20.125 -13.766 -5.957 1 92.19 86 PRO A N 1
ATOM 642 C CA . PRO A 1 86 ? 18.703 -13.523 -6.137 1 92.19 86 PRO A CA 1
ATOM 643 C C . PRO A 1 86 ? 17.844 -14.242 -5.094 1 92.19 86 PRO A C 1
ATOM 645 O O . PRO A 1 86 ? 16.891 -13.664 -4.559 1 92.19 86 PRO A O 1
ATOM 648 N N . ASP A 1 87 ? 18.188 -15.398 -4.75 1 92.62 87 ASP A N 1
ATOM 649 C CA . ASP A 1 87 ? 17.438 -16.172 -3.762 1 92.62 87 ASP A CA 1
ATOM 650 C C . ASP A 1 87 ? 17.578 -15.57 -2.365 1 92.62 87 ASP A C 1
ATOM 652 O O . ASP A 1 87 ? 16.625 -15.5 -1.603 1 92.62 87 ASP A O 1
ATOM 656 N N . VAL A 1 88 ? 18.781 -15.164 -2.098 1 95.62 88 VAL A N 1
ATOM 657 C CA . VAL A 1 88 ? 19.062 -14.531 -0.81 1 95.62 88 VAL A CA 1
ATOM 658 C C . VAL A 1 88 ? 18.234 -13.25 -0.684 1 95.62 88 VAL A C 1
ATOM 660 O O . VAL A 1 88 ? 17.656 -12.977 0.368 1 95.62 88 VAL A O 1
ATOM 663 N N . LEU A 1 89 ? 18.172 -12.484 -1.729 1 95.44 89 LEU A N 1
ATOM 664 C CA . LEU A 1 89 ? 17.438 -11.219 -1.742 1 95.44 89 LEU A CA 1
ATOM 665 C C . LEU A 1 89 ? 15.938 -11.453 -1.622 1 95.44 89 LEU A C 1
ATOM 667 O O . LEU A 1 89 ? 15.25 -10.75 -0.88 1 95.44 89 LEU A O 1
ATOM 671 N N . LYS A 1 90 ? 15.422 -12.414 -2.283 1 95.75 90 LYS A N 1
ATOM 672 C CA . LYS A 1 90 ? 14.008 -12.758 -2.17 1 95.75 90 LYS A CA 1
ATOM 673 C C . LYS A 1 90 ? 13.672 -13.234 -0.761 1 95.75 90 LYS A C 1
ATOM 675 O O . LYS A 1 90 ? 12.625 -12.875 -0.21 1 95.75 90 LYS A O 1
ATOM 680 N N . ASP A 1 91 ? 14.578 -14.039 -0.203 1 96.62 91 ASP A N 1
ATOM 681 C CA . ASP A 1 91 ? 14.391 -14.523 1.16 1 96.62 91 ASP A CA 1
ATOM 682 C C . ASP A 1 91 ? 14.344 -13.367 2.156 1 96.62 91 ASP A C 1
ATOM 684 O O . ASP A 1 91 ? 13.5 -13.344 3.055 1 96.62 91 ASP A O 1
ATOM 688 N N . TRP A 1 92 ? 15.234 -12.531 1.997 1 97.62 92 TRP A N 1
ATOM 689 C CA . TRP A 1 92 ? 15.219 -11.359 2.869 1 97.62 92 TRP A CA 1
ATOM 690 C C . TRP A 1 92 ? 13.938 -10.555 2.678 1 97.62 92 TRP A C 1
ATOM 692 O O . TRP A 1 92 ? 13.312 -10.125 3.652 1 97.62 92 TRP A O 1
ATOM 702 N N . TYR A 1 93 ? 13.594 -10.328 1.388 1 98.31 93 TYR A N 1
ATOM 703 C CA . TYR A 1 93 ? 12.43 -9.5 1.072 1 98.31 93 TYR A CA 1
ATOM 704 C C . TYR A 1 93 ? 11.188 -10.023 1.778 1 98.31 93 TYR A C 1
ATOM 706 O O . TYR A 1 93 ? 10.383 -9.234 2.287 1 98.31 93 TYR A O 1
ATOM 714 N N . LEU A 1 94 ? 11.078 -11.32 1.832 1 98.62 94 LEU A N 1
ATOM 715 C CA . LEU A 1 94 ? 9.891 -11.945 2.393 1 98.62 94 LEU A CA 1
ATOM 716 C C . LEU A 1 94 ? 10.156 -12.438 3.814 1 98.62 94 LEU A C 1
ATOM 718 O O . LEU A 1 94 ? 9.547 -13.414 4.262 1 98.62 94 LEU A O 1
ATOM 722 N N . SER A 1 95 ? 11.023 -11.828 4.512 1 98.56 95 SER A N 1
ATOM 723 C CA . SER A 1 95 ? 11.375 -12.203 5.879 1 98.56 95 SER A CA 1
ATOM 724 C C . SER A 1 95 ? 10.586 -11.383 6.895 1 98.56 95 SER A C 1
ATOM 726 O O . SER A 1 95 ? 10.094 -10.297 6.582 1 98.56 95 SER A O 1
ATOM 728 N N . GLU A 1 96 ? 10.492 -11.883 8.094 1 98.38 96 GLU A N 1
ATOM 729 C CA . GLU A 1 96 ? 9.906 -11.133 9.203 1 98.38 96 GLU A CA 1
ATOM 730 C C . GLU A 1 96 ? 10.758 -9.914 9.547 1 98.38 96 GLU A C 1
ATOM 732 O O . GLU A 1 96 ? 10.227 -8.883 9.984 1 98.38 96 GLU A O 1
ATOM 737 N N . GLU A 1 97 ? 12.031 -10.031 9.359 1 98.12 97 GLU A N 1
ATOM 738 C CA . GLU A 1 97 ? 12.922 -8.898 9.586 1 98.12 97 GLU A CA 1
ATOM 739 C C . GLU A 1 97 ? 12.531 -7.707 8.711 1 98.12 97 GLU A C 1
ATOM 741 O O . GLU A 1 97 ? 12.414 -6.582 9.195 1 98.12 97 GLU A O 1
ATOM 746 N N . HIS A 1 98 ? 12.367 -7.965 7.422 1 98.5 98 HIS A N 1
ATOM 747 C CA . HIS A 1 98 ? 11.922 -6.906 6.523 1 98.5 98 HIS A CA 1
ATOM 748 C C . HIS A 1 98 ? 10.523 -6.422 6.891 1 98.5 98 HIS A C 1
ATOM 750 O O . HIS A 1 98 ? 10.266 -5.219 6.895 1 98.5 98 HIS A O 1
ATOM 756 N N . ARG A 1 99 ? 9.656 -7.355 7.215 1 98.62 99 ARG A N 1
ATOM 757 C CA . ARG A 1 99 ? 8.297 -7 7.613 1 98.62 99 ARG A CA 1
ATOM 758 C C . ARG A 1 99 ? 8.312 -6.035 8.797 1 98.62 99 ARG A C 1
ATOM 760 O O . ARG A 1 99 ? 7.586 -5.035 8.789 1 98.62 99 ARG A O 1
ATOM 767 N N . ASP A 1 100 ? 9.141 -6.246 9.742 1 98.19 100 ASP A N 1
ATOM 768 C CA . ASP A 1 100 ? 9.086 -5.574 11.039 1 98.19 100 ASP A CA 1
ATOM 769 C C . ASP A 1 100 ? 9.906 -4.285 11.023 1 98.19 100 ASP A C 1
ATOM 771 O O . ASP A 1 100 ? 9.859 -3.504 11.977 1 98.19 100 ASP A O 1
ATOM 775 N N . ASN A 1 101 ? 10.648 -4 9.969 1 97.62 101 ASN A N 1
ATOM 776 C CA . ASN A 1 101 ? 11.555 -2.854 9.938 1 97.62 101 ASN A CA 1
ATOM 777 C C . ASN A 1 101 ? 11.398 -2.055 8.648 1 97.62 101 ASN A C 1
ATOM 779 O O . ASN A 1 101 ? 12.344 -1.953 7.855 1 97.62 101 ASN A O 1
ATOM 783 N N . PRO A 1 102 ? 10.25 -1.417 8.523 1 97.38 102 PRO A N 1
ATOM 784 C CA . PRO A 1 102 ? 10.016 -0.662 7.285 1 97.38 102 PRO A CA 1
ATOM 785 C C . PRO A 1 102 ? 11.008 0.486 7.102 1 97.38 102 PRO A C 1
ATOM 787 O O . PRO A 1 102 ? 11.344 0.834 5.969 1 97.38 102 PRO A O 1
ATOM 790 N N . ALA A 1 103 ? 11.547 1.043 8.141 1 96.62 103 ALA A N 1
ATOM 791 C CA . ALA A 1 103 ? 12.445 2.191 8.094 1 96.62 103 ALA A CA 1
ATOM 792 C C . ALA A 1 103 ? 13.727 1.854 7.32 1 96.62 103 ALA A C 1
ATOM 794 O O . ALA A 1 103 ? 14.352 2.736 6.73 1 96.62 103 ALA A O 1
ATOM 795 N N . THR A 1 104 ? 14.086 0.632 7.309 1 96.38 104 THR A N 1
ATOM 796 C CA . THR A 1 104 ? 15.328 0.224 6.656 1 96.38 104 THR A CA 1
ATOM 797 C C . THR A 1 104 ? 15.039 -0.718 5.492 1 96.38 104 THR A C 1
ATOM 799 O O . THR A 1 104 ? 15.945 -1.381 4.988 1 96.38 104 THR A O 1
ATOM 802 N N . GLY A 1 105 ? 13.812 -0.795 5.117 1 97.06 105 GLY A N 1
ATOM 803 C CA . GLY A 1 105 ? 13.422 -1.742 4.082 1 97.06 105 GLY A CA 1
ATOM 804 C C . GLY A 1 105 ? 13.266 -1.103 2.717 1 97.06 105 GLY A C 1
ATOM 805 O O . GLY A 1 105 ? 13.805 -0.025 2.463 1 97.06 105 GLY A O 1
ATOM 806 N N . CYS A 1 106 ? 12.609 -1.789 1.86 1 97.25 106 CYS A N 1
ATOM 807 C CA . CYS A 1 106 ? 12.375 -1.407 0.471 1 97.25 106 CYS A CA 1
ATOM 808 C C . CYS A 1 106 ? 11.445 -0.203 0.381 1 97.25 106 CYS A C 1
ATOM 810 O O . CYS A 1 106 ? 10.305 -0.265 0.827 1 97.25 106 CYS A O 1
ATOM 812 N N . ALA A 1 107 ? 11.875 0.832 -0.261 1 97.5 107 ALA A N 1
ATOM 813 C CA . ALA A 1 107 ? 11.07 2.043 -0.403 1 97.5 107 ALA A CA 1
ATOM 814 C C . ALA A 1 107 ? 9.836 1.785 -1.271 1 97.5 107 ALA A C 1
ATOM 816 O O . ALA A 1 107 ? 8.781 2.373 -1.045 1 97.5 107 ALA A O 1
ATOM 817 N N . VAL A 1 108 ? 9.961 0.887 -2.252 1 98.06 108 VAL A N 1
ATOM 818 C CA . VAL A 1 108 ? 8.852 0.575 -3.143 1 98.06 108 VAL A CA 1
ATOM 819 C C . VAL A 1 108 ? 7.695 -0.017 -2.34 1 98.06 108 VAL A C 1
ATOM 821 O O . VAL A 1 108 ? 6.562 0.464 -2.424 1 98.06 108 VAL A O 1
ATOM 824 N N . ALA A 1 109 ? 8.016 -1.005 -1.547 1 97.81 109 ALA A N 1
ATOM 825 C CA . ALA A 1 109 ? 6.977 -1.626 -0.727 1 97.81 109 ALA A CA 1
ATOM 826 C C . ALA A 1 109 ? 6.441 -0.647 0.315 1 97.81 109 ALA A C 1
ATOM 828 O O . ALA A 1 109 ? 5.227 -0.537 0.508 1 97.81 109 ALA A O 1
ATOM 829 N N . ALA A 1 110 ? 7.281 0.082 0.905 1 96.62 110 ALA A N 1
ATOM 830 C CA . ALA A 1 110 ? 6.906 0.947 2.021 1 96.62 110 ALA A CA 1
ATOM 831 C C . ALA A 1 110 ? 5.961 2.053 1.564 1 96.62 110 ALA A C 1
ATOM 833 O O . ALA A 1 110 ? 5.086 2.48 2.32 1 96.62 110 ALA A O 1
ATOM 834 N N . LEU A 1 111 ? 6.109 2.492 0.301 1 96 111 LEU A N 1
ATOM 835 C CA . LEU A 1 111 ? 5.422 3.715 -0.098 1 96 111 LEU A CA 1
ATOM 836 C C . LEU A 1 111 ? 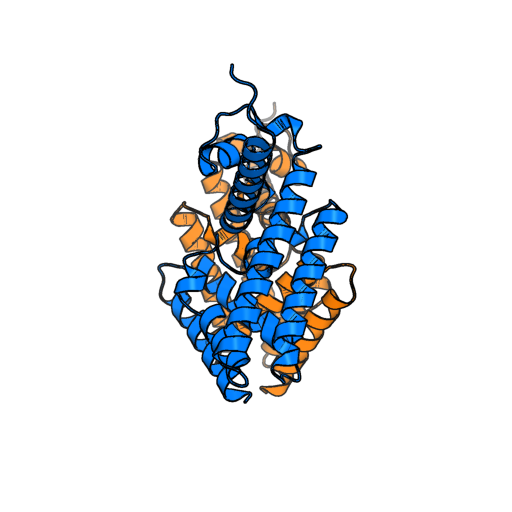4.363 3.424 -1.155 1 96 111 LEU A C 1
ATOM 838 O O . LEU A 1 111 ? 3.715 4.344 -1.661 1 96 111 LEU A O 1
ATOM 842 N N . VAL A 1 112 ? 4.121 2.178 -1.491 1 96.94 112 VAL A N 1
ATOM 843 C CA . VAL A 1 112 ? 3.281 1.827 -2.631 1 96.94 112 VAL A CA 1
ATOM 844 C C . VAL A 1 112 ? 1.868 2.363 -2.414 1 96.94 112 VAL A C 1
ATOM 846 O O . VAL A 1 112 ? 1.261 2.92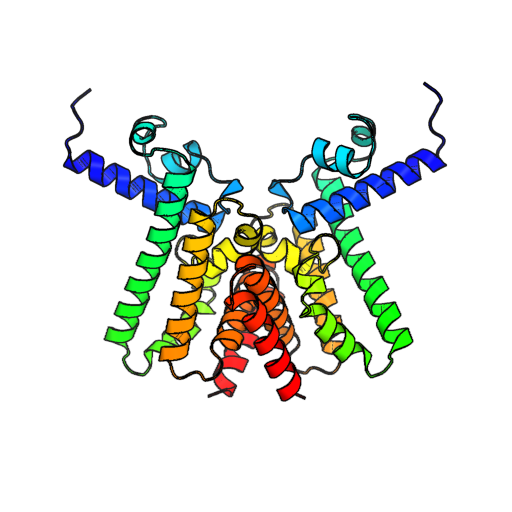 -3.332 1 96.94 112 VAL A O 1
ATOM 849 N N . GLY A 1 113 ? 1.369 2.299 -1.271 1 93 113 GLY A N 1
ATOM 850 C CA . GLY A 1 113 ? 0.025 2.766 -0.973 1 93 113 GLY A CA 1
ATOM 851 C C . GLY A 1 113 ? -0.088 4.277 -0.945 1 93 113 GLY A C 1
ATOM 852 O O . GLY A 1 113 ? -1.189 4.824 -1.029 1 93 113 GLY A O 1
ATOM 853 N N . HIS A 1 114 ? 0.945 4.988 -0.842 1 91.94 114 HIS A N 1
ATOM 854 C CA . HIS A 1 114 ? 0.984 6.441 -0.774 1 91.94 114 HIS A CA 1
ATOM 855 C C . HIS A 1 114 ? 1.326 7.047 -2.131 1 91.94 114 HIS A C 1
ATOM 857 O O . HIS A 1 114 ? 0.898 8.164 -2.445 1 91.94 114 HIS A O 1
ATOM 863 N N . ALA A 1 115 ? 2.047 6.32 -2.857 1 94.44 115 ALA A N 1
ATOM 864 C CA . ALA A 1 115 ? 2.586 6.809 -4.125 1 94.44 115 ALA A CA 1
ATOM 865 C C . ALA A 1 115 ? 1.469 7.102 -5.121 1 94.44 115 ALA A C 1
ATOM 867 O O . ALA A 1 115 ? 1.58 8.023 -5.938 1 94.44 115 ALA A O 1
ATOM 868 N N . ALA A 1 116 ? 0.389 6.426 -4.977 1 93 116 ALA A N 1
ATOM 869 C CA . ALA A 1 116 ? -0.71 6.551 -5.93 1 93 116 ALA A CA 1
ATOM 870 C C . ALA A 1 116 ? -1.374 7.922 -5.824 1 93 116 ALA A C 1
ATOM 872 O O . ALA A 1 116 ? -2.045 8.367 -6.762 1 93 116 ALA A O 1
ATOM 873 N N . THR A 1 117 ? -1.205 8.602 -4.711 1 90.69 117 THR A N 1
ATOM 874 C CA . THR A 1 117 ? -1.919 9.859 -4.5 1 90.69 117 THR A CA 1
ATOM 875 C C . THR A 1 117 ? -0.965 11.047 -4.602 1 90.69 117 THR A C 1
ATOM 877 O O . THR A 1 117 ? -1.376 12.195 -4.422 1 90.69 117 THR A O 1
ATOM 880 N N . VAL A 1 118 ? 0.284 10.781 -4.832 1 92 118 VAL A N 1
ATOM 881 C CA . VAL A 1 118 ? 1.271 11.844 -4.973 1 92 118 VAL A CA 1
ATOM 882 C C . VAL A 1 118 ? 1.019 12.625 -6.262 1 92 118 VAL A C 1
ATOM 884 O O . VAL A 1 118 ? 0.849 12.023 -7.328 1 92 118 VAL A O 1
ATOM 887 N N . THR A 1 119 ? 1.003 13.938 -6.125 1 91.75 119 THR A N 1
ATOM 888 C CA . THR A 1 119 ? 0.719 14.766 -7.297 1 91.75 119 THR A CA 1
ATOM 889 C C . THR A 1 119 ? 1.992 15.43 -7.809 1 91.75 119 THR A C 1
ATOM 891 O O . THR A 1 119 ? 2.02 15.953 -8.93 1 91.75 119 THR A O 1
ATOM 894 N N . ASP A 1 120 ? 3.061 15.391 -7.008 1 93.75 120 ASP A N 1
ATOM 895 C CA . ASP A 1 120 ? 4.336 15.969 -7.426 1 93.75 120 ASP A CA 1
ATOM 896 C C . ASP A 1 120 ? 5.035 15.07 -8.445 1 93.75 120 ASP A C 1
ATOM 898 O O . ASP A 1 120 ? 5.379 13.93 -8.148 1 93.75 120 ASP A O 1
ATOM 902 N N . ASP A 1 121 ? 5.297 15.586 -9.578 1 95.31 121 ASP A N 1
ATOM 903 C CA . ASP A 1 121 ? 5.828 14.797 -10.688 1 95.31 121 ASP A CA 1
ATOM 904 C C . ASP A 1 121 ? 7.207 14.242 -10.352 1 95.31 121 ASP A C 1
ATOM 906 O O . ASP A 1 121 ? 7.52 13.094 -10.695 1 95.31 121 ASP A O 1
ATOM 910 N N . ALA A 1 122 ? 7.984 15.062 -9.734 1 95.81 122 ALA A N 1
ATOM 911 C CA . ALA A 1 122 ? 9.344 14.625 -9.414 1 95.81 122 ALA A CA 1
ATOM 912 C C . ALA A 1 122 ? 9.328 13.469 -8.43 1 95.81 122 ALA A C 1
ATOM 914 O O . ALA A 1 122 ? 10.094 12.516 -8.562 1 95.81 122 ALA A O 1
ATOM 915 N N . LEU A 1 123 ? 8.461 13.531 -7.461 1 95.38 123 LEU A N 1
ATOM 916 C CA . LEU A 1 123 ? 8.32 12.453 -6.492 1 95.38 123 LEU A CA 1
ATOM 917 C C . LEU A 1 123 ? 7.785 11.188 -7.16 1 95.38 123 LEU A C 1
ATOM 919 O O . LEU A 1 123 ? 8.273 10.086 -6.895 1 95.38 123 LEU A O 1
ATOM 923 N N . ARG A 1 124 ? 6.848 11.375 -8.031 1 96 124 ARG A N 1
ATOM 924 C CA . ARG A 1 124 ? 6.297 10.242 -8.766 1 96 124 ARG A CA 1
ATOM 925 C C . ARG A 1 124 ? 7.363 9.578 -9.625 1 96 124 ARG A C 1
ATOM 927 O O . ARG A 1 124 ? 7.461 8.352 -9.672 1 96 124 ARG A O 1
ATOM 934 N N . ASP A 1 125 ? 8.133 10.352 -10.242 1 96.81 125 ASP A N 1
ATOM 935 C CA . ASP A 1 125 ? 9.195 9.828 -11.094 1 96.81 125 ASP A CA 1
ATOM 936 C C . ASP A 1 125 ? 10.227 9.055 -10.281 1 96.81 125 ASP A C 1
ATOM 938 O O . ASP A 1 125 ? 10.703 8 -10.711 1 96.81 125 ASP A O 1
ATOM 942 N N . ALA A 1 126 ? 10.594 9.641 -9.172 1 96.5 126 ALA A N 1
ATOM 943 C CA . ALA A 1 126 ? 11.555 8.977 -8.297 1 96.5 126 ALA A CA 1
ATOM 944 C C . ALA A 1 126 ? 11.039 7.613 -7.848 1 96.5 126 ALA A C 1
ATOM 946 O O . ALA A 1 126 ? 11.781 6.633 -7.836 1 96.5 126 ALA A O 1
ATOM 947 N N . TYR A 1 127 ? 9.797 7.52 -7.527 1 97.56 127 TYR A N 1
ATOM 948 C CA . TYR A 1 127 ? 9.211 6.25 -7.113 1 97.56 127 TYR A CA 1
ATOM 949 C C . TYR A 1 127 ? 9.195 5.254 -8.266 1 97.56 127 TYR A C 1
ATOM 951 O O . TYR A 1 127 ? 9.547 4.086 -8.086 1 97.56 127 TYR A O 1
ATOM 959 N N . CYS A 1 128 ? 8.805 5.715 -9.469 1 98.12 128 CYS A N 1
ATOM 960 C CA . CYS A 1 128 ? 8.75 4.832 -10.625 1 98.12 128 CYS A CA 1
ATOM 961 C C . CYS A 1 128 ? 10.141 4.309 -10.977 1 98.12 128 CYS A C 1
ATOM 963 O O . CYS A 1 128 ? 10.289 3.162 -11.398 1 98.12 128 CYS A O 1
ATOM 965 N N . ARG A 1 129 ? 11.078 5.145 -10.789 1 96.69 129 ARG A N 1
ATOM 966 C CA . ARG A 1 129 ? 12.453 4.688 -10.992 1 96.69 129 ARG A CA 1
ATOM 967 C C . ARG A 1 129 ? 12.812 3.582 -10.008 1 96.69 129 ARG A C 1
ATOM 969 O O . ARG A 1 129 ? 13.461 2.6 -10.375 1 96.69 129 ARG A O 1
ATOM 976 N N . ALA A 1 130 ? 12.43 3.781 -8.758 1 97.38 130 ALA A N 1
ATOM 977 C CA . ALA A 1 130 ? 12.672 2.764 -7.738 1 97.38 130 ALA A CA 1
ATOM 978 C C . ALA A 1 130 ? 12.008 1.442 -8.109 1 97.38 130 ALA A C 1
ATOM 980 O O . ALA A 1 130 ? 12.586 0.371 -7.918 1 97.38 130 ALA A O 1
ATOM 981 N N . VAL A 1 131 ? 10.828 1.512 -8.664 1 98.56 131 VAL A N 1
ATOM 982 C CA . VAL A 1 131 ? 10.117 0.319 -9.117 1 98.56 131 VAL A CA 1
ATOM 983 C C . VAL A 1 131 ? 10.898 -0.345 -10.25 1 98.56 131 VAL A C 1
ATOM 985 O O . VAL A 1 131 ? 11.062 -1.567 -10.266 1 98.56 131 VAL A O 1
ATOM 988 N N . GLY A 1 132 ? 11.367 0.473 -11.141 1 97.56 132 GLY A N 1
ATOM 989 C CA . GLY A 1 132 ? 12.188 -0.05 -12.219 1 97.56 132 GLY A CA 1
ATOM 990 C C . GLY A 1 132 ? 13.43 -0.771 -11.727 1 97.56 132 GLY A C 1
ATOM 991 O O . GLY A 1 132 ? 13.797 -1.821 -12.258 1 97.56 132 GLY A O 1
ATOM 992 N N . ASP A 1 133 ? 14.055 -0.202 -10.734 1 94.88 133 ASP A N 1
ATOM 993 C CA . ASP A 1 133 ? 15.242 -0.82 -10.156 1 94.88 133 ASP A CA 1
ATOM 994 C C . ASP A 1 133 ? 14.914 -2.174 -9.539 1 94.88 133 ASP A C 1
ATOM 996 O O . ASP A 1 133 ? 15.68 -3.127 -9.656 1 94.88 133 ASP A O 1
ATOM 1000 N N . LEU A 1 134 ? 13.836 -2.246 -8.859 1 96.5 134 LEU A N 1
ATOM 1001 C CA . LEU A 1 134 ? 13.398 -3.498 -8.25 1 96.5 134 LEU A CA 1
ATOM 1002 C C . LEU A 1 134 ? 13.109 -4.551 -9.312 1 96.5 134 LEU A C 1
ATOM 1004 O O . LEU A 1 134 ? 13.539 -5.699 -9.188 1 96.5 134 LEU A O 1
ATOM 1008 N N . LEU A 1 135 ? 12.453 -4.168 -10.383 1 97.62 135 LEU A N 1
ATOM 1009 C CA . LEU A 1 135 ? 12.188 -5.059 -11.5 1 97.62 135 LEU A CA 1
ATOM 1010 C C . LEU A 1 135 ? 13.484 -5.574 -12.109 1 97.62 135 LEU A C 1
ATOM 1012 O O . LEU A 1 135 ? 13.617 -6.77 -12.383 1 97.62 135 LEU A O 1
ATOM 1016 N N . ALA A 1 136 ? 14.398 -4.672 -12.273 1 94.5 136 ALA A N 1
ATOM 1017 C CA . ALA A 1 136 ? 15.68 -5.051 -12.852 1 94.5 136 ALA A CA 1
ATOM 1018 C C . ALA A 1 136 ? 16.406 -6.066 -11.977 1 94.5 136 ALA A C 1
ATOM 1020 O O . ALA A 1 136 ? 17.016 -7.016 -12.484 1 94.5 136 ALA A O 1
ATOM 1021 N N . MET A 1 137 ? 16.328 -5.82 -10.695 1 90.94 137 MET A N 1
ATOM 1022 C CA . MET A 1 137 ? 16.953 -6.742 -9.758 1 90.94 137 MET A CA 1
ATOM 1023 C C . MET A 1 137 ? 16.391 -8.148 -9.906 1 90.94 137 MET A C 1
ATOM 1025 O O . MET A 1 137 ? 17.141 -9.125 -9.945 1 90.94 137 MET A O 1
ATOM 1029 N N . ILE A 1 138 ? 15.141 -8.289 -10.039 1 94.31 138 ILE A N 1
ATOM 1030 C CA . ILE A 1 138 ? 14.469 -9.578 -10.164 1 94.31 138 ILE A CA 1
ATOM 1031 C C . ILE A 1 138 ? 14.781 -10.195 -11.531 1 94.31 138 ILE A C 1
ATOM 1033 O O . ILE A 1 138 ? 15.047 -11.391 -11.633 1 94.31 138 ILE A O 1
ATOM 1037 N N . GLU A 1 139 ? 14.766 -9.406 -12.531 1 93.5 139 GLU A N 1
ATOM 1038 C CA . GLU A 1 139 ? 15.086 -9.867 -13.883 1 93.5 139 GLU A CA 1
ATOM 1039 C C . GLU A 1 139 ? 16.516 -10.414 -13.953 1 93.5 139 GLU A C 1
ATOM 1041 O O . GLU A 1 139 ? 16.766 -11.43 -14.609 1 93.5 139 GLU A O 1
ATOM 1046 N N . ASP A 1 140 ? 17.391 -9.734 -13.336 1 88 140 ASP A N 1
ATOM 1047 C CA . ASP A 1 140 ? 18.797 -10.133 -13.328 1 88 140 ASP A CA 1
ATOM 1048 C C . ASP A 1 140 ? 18.984 -11.492 -12.648 1 88 140 ASP A C 1
ATOM 1050 O O . ASP A 1 140 ? 19.984 -12.18 -12.883 1 88 140 ASP A O 1
ATOM 1054 N N . GLY A 1 141 ? 18.047 -11.82 -11.859 1 86.94 141 GLY A N 1
ATOM 1055 C CA . GLY A 1 141 ? 18.094 -13.125 -11.219 1 86.94 141 GLY A CA 1
ATOM 1056 C C . GLY A 1 141 ? 17.609 -14.242 -12.109 1 86.94 141 GLY A C 1
ATOM 1057 O O . GLY A 1 141 ? 17.562 -15.406 -11.688 1 86.94 141 GLY A O 1
ATOM 1058 N N . GLY A 1 142 ? 17.172 -13.891 -13.289 1 88 142 GLY A N 1
ATOM 1059 C CA . GLY A 1 142 ? 16.844 -14.914 -14.266 1 88 142 GLY A CA 1
ATOM 1060 C C . GLY A 1 142 ? 15.352 -15.18 -14.367 1 88 142 GLY A C 1
ATOM 1061 O O . GLY A 1 142 ? 14.93 -16.141 -15.023 1 88 142 GLY A O 1
ATOM 1062 N N . THR A 1 143 ? 14.57 -14.398 -13.711 1 88.12 143 THR A N 1
ATOM 1063 C CA . THR A 1 143 ? 13.125 -14.609 -13.719 1 88.12 143 THR A CA 1
ATOM 1064 C C . THR A 1 143 ? 12.508 -14.102 -15.016 1 88.12 143 THR A C 1
ATOM 1066 O O . THR A 1 143 ? 12.781 -12.977 -15.438 1 88.12 143 THR A O 1
ATOM 1069 N N . ALA A 1 144 ? 11.656 -14.945 -15.625 1 88.5 144 ALA A N 1
ATOM 1070 C CA . ALA A 1 144 ? 11 -14.57 -16.875 1 88.5 144 ALA A CA 1
ATOM 1071 C C . ALA A 1 144 ? 9.875 -13.57 -16.625 1 88.5 144 ALA A C 1
ATOM 1073 O O . ALA A 1 144 ? 9.633 -12.68 -17.438 1 88.5 144 ALA A O 1
ATOM 1074 N N . ASP A 1 145 ? 9.273 -13.664 -15.5 1 95.44 145 ASP A N 1
ATOM 1075 C CA . ASP A 1 145 ? 8.164 -12.766 -15.164 1 95.44 145 ASP A CA 1
ATOM 1076 C C . ASP A 1 145 ? 8.492 -11.922 -13.938 1 95.44 145 ASP A C 1
ATOM 1078 O O . ASP A 1 145 ? 7.957 -12.156 -12.852 1 95.44 145 ASP A O 1
ATOM 1082 N N . ALA A 1 146 ? 9.289 -10.922 -14.188 1 97.19 146 ALA A N 1
ATOM 1083 C CA . ALA A 1 146 ? 9.703 -10.047 -13.094 1 97.19 146 ALA A CA 1
ATOM 1084 C C . ALA A 1 146 ? 8.516 -9.281 -12.523 1 97.19 146 ALA A C 1
ATOM 1086 O O . ALA A 1 146 ? 8.438 -9.07 -11.305 1 97.19 146 ALA A O 1
ATOM 1087 N N . PHE A 1 147 ? 7.559 -8.906 -13.367 1 98.44 147 PHE A N 1
ATOM 1088 C CA . PHE A 1 147 ? 6.402 -8.141 -12.914 1 98.44 147 PHE A CA 1
ATOM 1089 C C . PHE A 1 147 ? 5.559 -8.953 -11.938 1 98.44 147 PHE A C 1
ATOM 1091 O O . PHE A 1 147 ? 5.188 -8.453 -10.875 1 98.44 147 PHE A O 1
ATOM 1098 N N . GLY A 1 148 ? 5.285 -10.156 -12.305 1 97.94 148 GLY A N 1
ATOM 1099 C CA . GLY A 1 148 ? 4.52 -11.023 -11.422 1 97.94 148 GLY A CA 1
ATOM 1100 C C . GLY A 1 148 ? 5.215 -11.297 -10.102 1 97.94 148 GLY A C 1
ATOM 1101 O O . GLY A 1 148 ? 4.578 -11.297 -9.047 1 97.94 148 GLY A O 1
ATOM 1102 N N . GLU A 1 149 ? 6.488 -11.492 -10.164 1 97.62 149 GLU A N 1
ATOM 1103 C CA . GLU A 1 149 ? 7.23 -11.797 -8.938 1 97.62 149 GLU A CA 1
ATOM 1104 C C . GLU A 1 149 ? 7.297 -10.578 -8.023 1 97.62 149 GLU A C 1
ATOM 1106 O O . GLU A 1 149 ? 7.105 -10.695 -6.809 1 97.62 149 GLU A O 1
ATOM 1111 N N . VAL A 1 150 ? 7.551 -9.414 -8.594 1 98.44 150 VAL A N 1
ATOM 1112 C CA . VAL A 1 150 ? 7.59 -8.188 -7.805 1 98.44 150 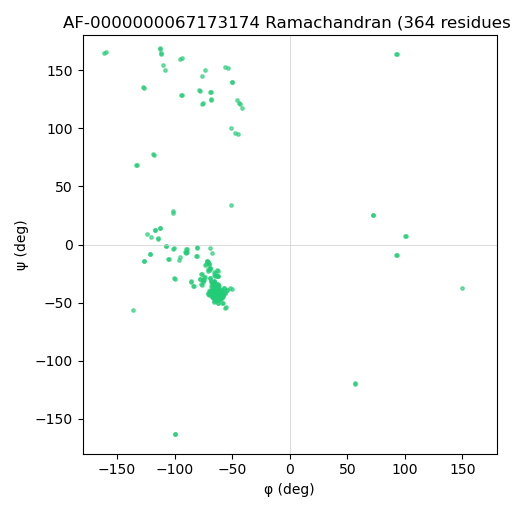VAL A CA 1
ATOM 1113 C C . VAL A 1 150 ? 6.219 -7.926 -7.184 1 98.44 150 VAL A C 1
ATOM 1115 O O . VAL A 1 150 ? 6.117 -7.609 -5.996 1 98.44 150 VAL A O 1
ATOM 1118 N N . ALA A 1 151 ? 5.168 -8.07 -7.969 1 98.81 151 ALA A N 1
ATOM 1119 C CA . ALA A 1 151 ? 3.814 -7.871 -7.461 1 98.81 151 ALA A CA 1
ATOM 1120 C C . ALA A 1 151 ? 3.523 -8.812 -6.293 1 98.81 151 ALA A C 1
ATOM 1122 O O . ALA A 1 151 ? 2.971 -8.391 -5.273 1 98.81 151 ALA A O 1
ATOM 1123 N N . LEU A 1 152 ? 3.906 -10.039 -6.438 1 98.5 152 LEU A N 1
ATOM 1124 C CA . LEU A 1 152 ? 3.697 -11.039 -5.395 1 98.5 152 LEU A CA 1
ATOM 1125 C C . LEU A 1 152 ? 4.461 -10.672 -4.129 1 98.5 152 LEU A C 1
ATOM 1127 O O . LEU A 1 152 ? 3.912 -10.727 -3.027 1 98.5 152 LEU A O 1
ATOM 1131 N N . MET A 1 153 ? 5.676 -10.273 -4.25 1 98.56 153 MET A N 1
ATOM 1132 C CA . MET A 1 153 ? 6.523 -9.938 -3.111 1 98.56 153 MET A CA 1
ATOM 1133 C C . MET A 1 153 ? 5.996 -8.711 -2.379 1 98.56 153 MET A C 1
ATOM 1135 O O . MET A 1 153 ? 5.82 -8.734 -1.159 1 98.56 153 MET A O 1
ATOM 1139 N N . VAL A 1 154 ? 5.715 -7.695 -3.139 1 98.81 154 VAL A N 1
ATOM 1140 C CA . VAL A 1 154 ? 5.215 -6.461 -2.539 1 98.81 154 VAL A CA 1
ATOM 1141 C C . VAL A 1 154 ? 3.865 -6.719 -1.874 1 98.81 154 VAL A C 1
ATOM 1143 O O . VAL A 1 154 ? 3.645 -6.32 -0.729 1 98.81 154 VAL A O 1
ATOM 1146 N N . GLY A 1 155 ? 3 -7.406 -2.574 1 98.88 155 GLY A N 1
ATOM 1147 C CA . GLY A 1 155 ? 1.693 -7.703 -2.008 1 98.88 155 GLY A CA 1
ATOM 1148 C C . GLY A 1 155 ? 1.768 -8.516 -0.73 1 98.88 155 GLY A C 1
ATOM 1149 O O . GLY A 1 155 ? 1.07 -8.219 0.243 1 98.88 155 GLY A O 1
ATOM 1150 N N . ALA A 1 156 ? 2.584 -9.547 -0.738 1 98.88 156 ALA A N 1
ATOM 1151 C CA . ALA A 1 156 ? 2.736 -10.391 0.445 1 98.88 156 ALA A CA 1
ATOM 1152 C C . ALA A 1 156 ? 3.275 -9.586 1.625 1 98.88 156 ALA A C 1
ATOM 1154 O O . ALA A 1 156 ? 2.779 -9.711 2.748 1 98.88 156 ALA A O 1
ATOM 1155 N N . LEU A 1 157 ? 4.254 -8.82 1.357 1 98.88 157 LEU A N 1
ATOM 1156 C CA . LEU A 1 157 ? 4.867 -8.023 2.416 1 98.88 157 LEU A CA 1
ATOM 1157 C C . LEU A 1 157 ? 3.881 -7.008 2.973 1 98.88 157 LEU A C 1
ATOM 1159 O O . LEU A 1 157 ? 3.754 -6.859 4.191 1 98.88 157 LEU A O 1
ATOM 1163 N N . GLU A 1 158 ? 3.199 -6.289 2.123 1 98.5 158 GLU A N 1
ATOM 1164 C CA . GLU A 1 158 ? 2.23 -5.289 2.559 1 98.5 158 GLU A CA 1
ATOM 1165 C C . GLU A 1 158 ? 1.115 -5.918 3.385 1 98.5 158 GLU A C 1
ATOM 1167 O O . GLU A 1 158 ? 0.739 -5.395 4.434 1 98.5 158 GLU A O 1
ATOM 1172 N N . LEU A 1 159 ? 0.607 -6.992 2.887 1 98.81 159 LEU A N 1
ATOM 1173 C CA . LEU A 1 159 ? -0.467 -7.664 3.607 1 98.81 159 LEU A CA 1
ATOM 1174 C C . LEU A 1 159 ? 0.034 -8.219 4.938 1 98.81 159 LEU A C 1
ATOM 1176 O O . LEU A 1 159 ? -0.684 -8.18 5.941 1 98.81 159 LEU A O 1
ATOM 1180 N N . ALA A 1 160 ? 1.227 -8.727 4.953 1 98.88 160 ALA A N 1
ATOM 1181 C CA . ALA A 1 160 ? 1.813 -9.211 6.199 1 98.88 160 ALA A CA 1
ATOM 1182 C C . ALA A 1 160 ? 1.94 -8.086 7.219 1 98.88 160 ALA A C 1
ATOM 1184 O O . ALA A 1 160 ? 1.645 -8.273 8.398 1 98.88 160 ALA A O 1
ATOM 1185 N N . ARG A 1 161 ? 2.363 -6.957 6.809 1 98.31 161 ARG A N 1
ATOM 1186 C CA . ARG A 1 161 ? 2.461 -5.812 7.711 1 98.31 161 ARG A CA 1
ATOM 1187 C C . ARG A 1 161 ? 1.083 -5.395 8.211 1 98.31 161 ARG A C 1
ATOM 1189 O O . ARG A 1 161 ? 0.905 -5.137 9.406 1 98.31 161 ARG A O 1
ATOM 1196 N N . ALA A 1 162 ? 0.16 -5.324 7.309 1 97.69 162 ALA A N 1
ATOM 1197 C CA . ALA A 1 162 ? -1.178 -4.824 7.621 1 97.69 162 ALA A CA 1
ATOM 1198 C C . ALA A 1 162 ? -1.898 -5.762 8.586 1 97.69 162 ALA A C 1
ATOM 1200 O O . ALA A 1 162 ? -2.809 -5.34 9.305 1 97.69 162 ALA A O 1
ATOM 1201 N N . THR A 1 163 ? -1.498 -7.004 8.602 1 98.44 163 THR A N 1
ATOM 1202 C CA . THR A 1 163 ? -2.168 -7.98 9.445 1 98.44 163 THR A CA 1
ATOM 1203 C C . THR A 1 163 ? -1.242 -8.453 10.57 1 98.44 163 THR A C 1
ATOM 1205 O O . THR A 1 163 ? -1.475 -9.5 11.172 1 98.44 163 THR A O 1
ATOM 1208 N N . LYS A 1 164 ? -0.194 -7.73 10.742 1 97.56 164 LYS A N 1
ATOM 1209 C CA . LYS A 1 164 ? 0.761 -8.094 11.789 1 97.56 164 LYS A CA 1
ATOM 1210 C C . LYS A 1 164 ? 0.056 -8.328 13.125 1 97.56 164 LYS A C 1
ATOM 1212 O O . LYS A 1 164 ? -0.832 -7.559 13.5 1 97.56 164 LYS A O 1
ATOM 1217 N N . GLY A 1 165 ? 0.514 -9.383 13.867 1 95.81 165 GLY A N 1
ATOM 1218 C CA . GLY A 1 165 ? -0.11 -9.727 15.133 1 95.81 165 GLY A CA 1
ATOM 1219 C C . GLY A 1 165 ? -1.21 -10.766 15 1 95.81 165 GLY A C 1
ATOM 1220 O O . GLY A 1 165 ? -1.768 -11.227 16 1 95.81 165 GLY A O 1
ATOM 1221 N N . THR A 1 166 ? -1.605 -11.109 13.836 1 97.38 166 THR A N 1
ATOM 1222 C CA . THR A 1 166 ? -2.551 -12.18 13.562 1 97.38 166 THR A CA 1
ATOM 1223 C C . THR A 1 166 ? -1.862 -13.328 12.828 1 97.38 166 THR A C 1
ATOM 1225 O O . THR A 1 166 ? -0.768 -13.164 12.289 1 97.38 166 THR A O 1
ATOM 1228 N N . PRO A 1 167 ? -2.48 -14.492 12.672 1 96.62 167 PRO A N 1
ATOM 1229 C CA . PRO A 1 167 ? -1.903 -15.625 11.953 1 96.62 167 PRO A CA 1
ATOM 1230 C C . PRO A 1 167 ? -1.815 -15.391 10.445 1 96.62 167 PRO A C 1
ATOM 1232 O O . PRO A 1 167 ? -1.08 -16.094 9.75 1 96.62 167 PRO A O 1
ATOM 1235 N N . LEU A 1 168 ? -2.518 -14.445 9.992 1 98.56 168 LEU A N 1
ATOM 1236 C CA . LEU A 1 168 ? -2.5 -14.172 8.555 1 98.56 168 LEU A CA 1
ATOM 1237 C C . LEU A 1 168 ? -1.129 -13.672 8.117 1 98.56 168 LEU A C 1
ATOM 1239 O O . LEU A 1 168 ? -0.666 -13.992 7.023 1 98.56 168 LEU A O 1
ATOM 1243 N N . SER A 1 169 ? -0.533 -12.875 9 1 98.75 169 SER A N 1
ATOM 1244 C CA . SER A 1 169 ? 0.688 -12.148 8.664 1 98.75 169 SER A CA 1
ATOM 1245 C C . SER A 1 169 ? 1.78 -13.102 8.188 1 98.75 169 SER A C 1
ATOM 1247 O O . SER A 1 169 ? 2.242 -12.992 7.047 1 98.75 169 SER A O 1
ATOM 1249 N N . ALA A 1 170 ? 2.109 -14.102 8.953 1 98.5 170 ALA A N 1
ATOM 1250 C CA . ALA A 1 170 ? 3.18 -15.031 8.602 1 98.5 170 ALA A CA 1
ATOM 1251 C C . ALA A 1 170 ? 2.791 -15.883 7.395 1 98.5 170 ALA A C 1
ATOM 1253 O O . ALA A 1 170 ? 3.645 -16.25 6.582 1 98.5 170 ALA A O 1
ATOM 1254 N N . ARG A 1 171 ? 1.549 -16.172 7.234 1 98.62 171 ARG A N 1
ATOM 1255 C CA . ARG A 1 171 ? 1.081 -17.031 6.156 1 98.62 171 ARG A CA 1
ATOM 1256 C C . ARG A 1 171 ? 1.257 -16.359 4.801 1 98.62 171 ARG A C 1
ATOM 1258 O O . ARG A 1 171 ? 1.53 -17.016 3.799 1 98.62 171 ARG A O 1
ATOM 1265 N N . PHE A 1 172 ? 1.09 -15.078 4.707 1 98.88 172 PHE A N 1
ATOM 1266 C CA . PHE A 1 172 ? 1.319 -14.359 3.459 1 98.88 172 PHE A CA 1
ATOM 1267 C C . PHE A 1 172 ? 2.773 -14.492 3.02 1 98.88 172 PHE A C 1
ATOM 1269 O O . PHE A 1 172 ? 3.053 -14.766 1.852 1 98.88 172 PHE A O 1
ATOM 1276 N N . LEU A 1 173 ? 3.672 -14.289 3.949 1 98.81 173 LEU A N 1
ATOM 1277 C CA . LEU A 1 173 ? 5.094 -14.406 3.633 1 98.81 173 LEU A CA 1
ATOM 1278 C C . LEU A 1 173 ? 5.445 -15.828 3.219 1 98.81 173 LEU A C 1
ATOM 1280 O O . LEU A 1 173 ? 6.156 -16.031 2.23 1 98.81 173 LEU A O 1
ATOM 1284 N N . GLU A 1 174 ? 4.918 -16.766 3.924 1 98.19 174 GLU A N 1
ATOM 1285 C CA . GLU A 1 174 ? 5.191 -18.172 3.65 1 98.19 174 GLU A CA 1
ATOM 1286 C C . GLU A 1 174 ? 4.672 -18.578 2.273 1 98.19 174 GLU A C 1
ATOM 1288 O O . GLU A 1 174 ? 5.371 -19.25 1.513 1 98.19 174 GLU A O 1
ATOM 1293 N N . SER A 1 175 ? 3.494 -18.219 1.979 1 98.31 175 SER A N 1
ATOM 1294 C CA . SER A 1 175 ? 2.887 -18.547 0.696 1 98.31 175 SER A CA 1
ATOM 1295 C C . SER A 1 175 ? 3.684 -17.969 -0.466 1 98.31 175 SER A C 1
ATOM 1297 O O . SER A 1 175 ? 3.922 -18.656 -1.466 1 98.31 175 SER A O 1
ATOM 1299 N N . ALA A 1 176 ? 4.094 -16.719 -0.312 1 98.25 176 ALA A N 1
ATOM 1300 C CA . ALA A 1 176 ? 4.883 -16.094 -1.363 1 98.25 176 ALA A CA 1
ATOM 1301 C C . ALA A 1 176 ? 6.215 -16.812 -1.56 1 98.25 176 ALA A C 1
ATOM 1303 O O . ALA A 1 176 ? 6.641 -17.047 -2.693 1 98.25 176 ALA A O 1
ATOM 1304 N N . ARG A 1 177 ? 6.859 -17.172 -0.471 1 97.56 177 ARG A N 1
ATOM 1305 C CA . ARG A 1 177 ? 8.109 -17.906 -0.56 1 97.56 177 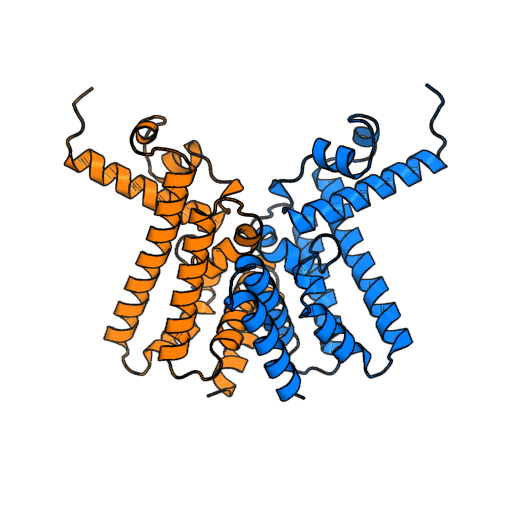ARG A CA 1
ATOM 1306 C C . ARG A 1 177 ? 7.918 -19.234 -1.289 1 97.56 177 ARG A C 1
ATOM 1308 O O . ARG A 1 177 ? 8.734 -19.609 -2.135 1 97.56 177 ARG A O 1
ATOM 1315 N N . GLN A 1 178 ? 6.891 -19.891 -1.003 1 96 178 GLN A N 1
ATOM 1316 C CA . GLN A 1 178 ? 6.602 -21.188 -1.624 1 96 178 GLN A CA 1
ATOM 1317 C C . GLN A 1 178 ? 6.355 -21.031 -3.121 1 96 178 GLN A C 1
ATOM 1319 O O . GLN A 1 178 ? 6.848 -21.828 -3.924 1 96 178 GLN A O 1
ATOM 1324 N N . ARG A 1 179 ? 5.672 -20.047 -3.498 1 93.56 179 ARG A N 1
ATOM 1325 C CA . ARG A 1 179 ? 5.363 -19.812 -4.906 1 93.56 179 ARG A CA 1
ATOM 1326 C C . ARG A 1 179 ? 6.621 -19.484 -5.695 1 93.56 179 ARG A C 1
ATOM 1328 O O . ARG A 1 179 ? 6.754 -19.875 -6.855 1 93.56 179 ARG A O 1
ATOM 1335 N N . LEU A 1 180 ? 7.453 -18.703 -5.047 1 93.06 180 LEU A N 1
ATOM 1336 C CA . LEU A 1 180 ? 8.664 -18.281 -5.742 1 93.06 180 LEU A CA 1
ATOM 1337 C C . LEU A 1 180 ? 9.664 -19.438 -5.824 1 93.06 180 LEU A C 1
ATOM 1339 O O . LEU A 1 180 ? 10.484 -19.484 -6.742 1 93.06 180 LEU A O 1
ATOM 1343 N N . SER A 1 181 ? 9.617 -20.328 -4.883 1 87.19 181 SER A N 1
ATOM 1344 C CA . SER A 1 181 ? 10.492 -21.5 -4.898 1 87.19 181 SER A CA 1
ATOM 1345 C C . SER A 1 181 ? 10.039 -22.516 -5.934 1 87.19 181 SER A C 1
ATOM 1347 O O . SER A 1 181 ? 10.844 -23.281 -6.465 1 87.19 181 SER A O 1
ATOM 1349 N N . ARG A 1 182 ? 8.75 -22.609 -6.215 1 72.25 182 ARG A N 1
ATOM 1350 C CA . ARG A 1 182 ? 8.188 -23.578 -7.156 1 72.25 182 ARG A CA 1
ATOM 1351 C C . ARG A 1 182 ? 8.414 -23.125 -8.594 1 72.25 182 ARG A C 1
ATOM 1353 O O . ARG A 1 182 ? 8.367 -23.953 -9.516 1 72.25 182 ARG A O 1
ATOM 1360 N N . GLN A 1 183 ? 8.461 -21.906 -8.797 1 61.94 183 GLN A N 1
ATOM 1361 C CA . GLN A 1 183 ? 8.656 -21.391 -10.156 1 61.94 183 GLN A CA 1
ATOM 1362 C C . GLN A 1 183 ? 10.086 -21.641 -10.633 1 61.94 183 GLN A C 1
ATOM 1364 O O . GLN A 1 183 ? 10.375 -21.5 -11.82 1 61.94 183 GLN A O 1
ATOM 1369 N N . GLU A 1 184 ? 10.984 -21.984 -9.727 1 50.69 184 GLU A N 1
ATOM 1370 C CA . GLU A 1 184 ? 12.336 -22.391 -10.125 1 50.69 184 GLU A CA 1
ATOM 1371 C C . GLU A 1 184 ? 12.398 -23.875 -10.469 1 50.69 184 GLU A C 1
ATOM 1373 O O . GLU A 1 184 ? 11.641 -24.672 -9.922 1 50.69 184 GLU A O 1
ATOM 1378 N N . MET B 1 1 ? -35.25 26.156 12.258 1 47.62 1 MET B N 1
ATOM 1379 C CA . MET B 1 1 ? -34.719 25.203 11.281 1 47.62 1 MET B CA 1
ATOM 1380 C C . MET B 1 1 ? -35.5 23.891 11.305 1 47.62 1 MET B C 1
ATOM 1382 O O . MET B 1 1 ? -35.688 23.312 12.375 1 47.62 1 MET B O 1
ATOM 1386 N N . PRO B 1 2 ? -36.344 23.656 10.328 1 54.5 2 PRO B N 1
ATOM 1387 C CA . PRO B 1 2 ? -37.25 22.531 10.43 1 54.5 2 PRO B CA 1
ATOM 1388 C C . PRO B 1 2 ? -36.594 21.234 10.891 1 54.5 2 PRO B C 1
ATOM 1390 O O . PRO B 1 2 ? -35.375 21.062 10.656 1 54.5 2 PRO B O 1
ATOM 1393 N N . ARG B 1 3 ? -37.125 20.625 11.984 1 60.47 3 ARG B N 1
ATOM 1394 C CA . ARG B 1 3 ? -36.688 19.359 12.562 1 60.47 3 ARG B CA 1
ATOM 1395 C C . ARG B 1 3 ? -36.531 18.297 11.484 1 60.47 3 ARG B C 1
ATOM 1397 O O . ARG B 1 3 ? -37.5 17.969 10.789 1 60.47 3 ARG B O 1
ATOM 1404 N N . VAL B 1 4 ? -35.281 18.109 10.977 1 72.81 4 VAL B N 1
ATOM 1405 C CA . VAL B 1 4 ? -35 17.016 10.055 1 72.81 4 VAL B CA 1
ATOM 1406 C C . VAL B 1 4 ? -35.688 15.742 10.539 1 72.81 4 VAL B C 1
ATOM 1408 O O . VAL B 1 4 ? -35.656 15.422 11.727 1 72.81 4 VAL B O 1
ATOM 1411 N N . SER B 1 5 ? -36.562 15.18 9.734 1 81.19 5 SER B N 1
ATOM 1412 C CA . SER B 1 5 ? -37.25 13.938 10.078 1 81.19 5 SER B CA 1
ATOM 1413 C C . SER B 1 5 ? -36.25 12.828 10.383 1 81.19 5 SER B C 1
ATOM 1415 O O . SER B 1 5 ? -35.062 12.945 10.07 1 81.19 5 SER B O 1
ATOM 1417 N N . ARG B 1 6 ? -36.719 11.898 11.211 1 81.12 6 ARG B N 1
ATOM 1418 C CA . ARG B 1 6 ? -35.906 10.734 11.531 1 81.12 6 ARG B CA 1
ATOM 1419 C C . ARG B 1 6 ? -35.406 10.055 10.258 1 81.12 6 ARG B C 1
ATOM 1421 O O . ARG B 1 6 ? -34.25 9.602 10.203 1 81.12 6 ARG B O 1
ATOM 1428 N N . GLU B 1 7 ? -36.219 10.039 9.32 1 81.56 7 GLU B N 1
ATOM 1429 C CA . GLU B 1 7 ? -35.844 9.438 8.039 1 81.56 7 GLU B CA 1
ATOM 1430 C C . GLU B 1 7 ? -34.75 10.234 7.34 1 81.56 7 GLU B C 1
ATOM 1432 O O . GLU B 1 7 ? -33.844 9.656 6.773 1 81.56 7 GLU B O 1
ATOM 1437 N N . GLN B 1 8 ? -34.875 11.414 7.309 1 82.75 8 GLN B N 1
ATOM 1438 C CA . GLN B 1 8 ? -33.875 12.266 6.68 1 82.75 8 GLN B CA 1
ATOM 1439 C C . GLN B 1 8 ? -32.531 12.188 7.418 1 82.75 8 GLN B C 1
ATOM 1441 O O . GLN B 1 8 ? -31.484 12.234 6.793 1 82.75 8 GLN B O 1
ATOM 1446 N N . MET B 1 9 ? -32.656 12.086 8.742 1 81.94 9 MET B N 1
ATOM 1447 C CA . MET B 1 9 ? -31.438 11.953 9.547 1 81.94 9 MET B CA 1
ATOM 1448 C C . MET B 1 9 ? -30.703 10.672 9.211 1 81.94 9 MET B C 1
ATOM 1450 O O . MET B 1 9 ? -29.469 10.664 9.117 1 81.94 9 MET B O 1
ATOM 1454 N N . GLN B 1 10 ? -31.453 9.633 9.078 1 85.31 10 GLN B N 1
ATOM 1455 C CA . GLN B 1 10 ? -30.859 8.344 8.734 1 85.31 10 GLN B CA 1
ATOM 1456 C C . GLN B 1 10 ? -30.25 8.375 7.332 1 85.31 10 GLN B C 1
ATOM 1458 O O . GLN B 1 10 ? -29.188 7.809 7.098 1 85.31 10 GLN B O 1
ATOM 1463 N N . SER B 1 11 ? -30.906 8.984 6.5 1 88.25 11 SER B N 1
ATOM 1464 C CA . SER B 1 11 ? -30.406 9.125 5.137 1 88.25 11 SER B CA 1
ATOM 1465 C C . SER B 1 11 ? -29.109 9.938 5.105 1 88.25 11 SER B C 1
ATOM 1467 O O . SER B 1 11 ? -28.172 9.586 4.387 1 88.25 11 SER B O 1
ATOM 1469 N N . ASN B 1 12 ? -29.047 10.969 5.859 1 86.81 12 ASN B N 1
ATOM 1470 C CA . ASN B 1 12 ? -27.844 11.789 5.953 1 86.81 12 ASN B CA 1
ATOM 1471 C C . ASN B 1 12 ? -26.672 11.008 6.543 1 86.81 12 ASN B C 1
ATOM 1473 O O . ASN B 1 12 ? -25.531 11.125 6.074 1 86.81 12 ASN B O 1
ATOM 1477 N N . ARG B 1 13 ? -27.031 10.273 7.527 1 90.25 13 ARG B N 1
ATOM 1478 C CA . ARG B 1 13 ? -26 9.469 8.156 1 90.25 13 ARG B CA 1
ATOM 1479 C C . ARG B 1 13 ? -25.406 8.469 7.168 1 90.25 13 ARG B C 1
ATOM 1481 O O . ARG B 1 13 ? -24.188 8.305 7.098 1 90.25 13 ARG B O 1
ATOM 1488 N N . ALA B 1 14 ? -26.281 7.863 6.422 1 93 14 ALA B N 1
ATOM 1489 C CA . ALA B 1 14 ? -25.828 6.898 5.418 1 93 14 ALA B CA 1
ATOM 1490 C C . ALA B 1 14 ? -24.969 7.578 4.355 1 93 14 ALA B C 1
ATOM 1492 O O . ALA B 1 14 ? -23.969 7.008 3.895 1 93 14 ALA B O 1
ATOM 1493 N N . ALA B 1 15 ? -25.312 8.742 4.016 1 93.44 15 ALA B N 1
ATOM 1494 C CA . ALA B 1 15 ? -24.562 9.508 3.027 1 93.44 15 ALA B CA 1
ATOM 1495 C C . ALA B 1 15 ? -23.172 9.852 3.549 1 93.44 15 ALA B C 1
ATOM 1497 O O . ALA B 1 15 ? -22.188 9.82 2.797 1 93.44 15 ALA B O 1
ATOM 1498 N N . VAL B 1 16 ? -23.109 10.133 4.773 1 93.62 16 VAL B N 1
ATOM 1499 C CA . VAL B 1 16 ? -21.844 10.469 5.406 1 93.62 16 VAL B CA 1
ATOM 1500 C C . VAL B 1 16 ? -20.938 9.234 5.441 1 93.62 16 VAL B C 1
ATOM 1502 O O . VAL B 1 16 ? -19.75 9.312 5.094 1 93.62 16 VAL B O 1
ATOM 1505 N N . VAL B 1 17 ? -21.484 8.125 5.793 1 96 17 VAL B N 1
ATOM 1506 C CA . VAL B 1 17 ? -20.719 6.879 5.855 1 96 17 VAL B CA 1
ATOM 1507 C C . VAL B 1 17 ? -20.219 6.512 4.461 1 96 17 VAL B C 1
ATOM 1509 O O . VAL B 1 17 ? -19.062 6.125 4.293 1 96 17 VAL B O 1
ATOM 1512 N N . GLN B 1 18 ? -21.078 6.707 3.502 1 97 18 GLN B N 1
ATOM 1513 C CA . GLN B 1 18 ? -20.688 6.406 2.127 1 97 18 GLN B CA 1
ATOM 1514 C C . GLN B 1 18 ? -19.578 7.336 1.65 1 97 18 GLN B C 1
ATOM 1516 O O . GLN B 1 18 ? -18.609 6.883 1.035 1 97 18 GLN B O 1
ATOM 1521 N N . ALA B 1 19 ? -19.734 8.57 1.925 1 96.31 19 ALA B N 1
ATOM 1522 C CA . ALA B 1 19 ? -18.703 9.547 1.56 1 96.31 19 ALA B CA 1
ATOM 1523 C C . ALA B 1 19 ? -17.375 9.227 2.24 1 96.31 19 ALA B C 1
ATOM 1525 O O . ALA B 1 19 ? -16.312 9.266 1.605 1 96.31 19 ALA B O 1
ATOM 1526 N N . ALA B 1 20 ? -17.453 8.906 3.514 1 96.62 20 ALA B N 1
ATOM 1527 C CA . ALA B 1 20 ? -16.25 8.531 4.258 1 96.62 20 ALA B CA 1
ATOM 1528 C C . ALA B 1 20 ? -15.609 7.277 3.672 1 96.62 20 ALA B C 1
ATOM 1530 O O . ALA B 1 20 ? -14.391 7.215 3.512 1 96.62 20 ALA B O 1
ATOM 1531 N N . SER B 1 21 ? -16.422 6.328 3.338 1 98 21 SER B N 1
ATOM 1532 C CA . SER B 1 21 ? -15.961 5.07 2.754 1 98 21 SER B CA 1
ATOM 1533 C C . SER B 1 21 ? -15.203 5.312 1.454 1 98 21 SER B C 1
ATOM 1535 O O . SER B 1 21 ? -14.117 4.758 1.251 1 98 21 SER B O 1
ATOM 1537 N N . GLU B 1 22 ? -15.719 6.137 0.656 1 98 22 GLU B N 1
ATOM 1538 C CA . GLU B 1 22 ? -15.078 6.461 -0.615 1 98 22 GLU B CA 1
ATOM 1539 C C . GLU B 1 22 ? -13.773 7.227 -0.398 1 98 22 GLU B C 1
ATOM 1541 O O . GLU B 1 22 ? -12.75 6.895 -0.993 1 98 22 GLU B O 1
ATOM 1546 N N . LEU B 1 23 ? -13.797 8.164 0.484 1 96.62 23 LEU B N 1
ATOM 1547 C CA . LEU B 1 23 ? -12.648 9.039 0.705 1 96.62 23 LEU B CA 1
ATOM 1548 C C . LEU B 1 23 ? -11.492 8.266 1.332 1 96.62 23 LEU B C 1
ATOM 1550 O O . LEU B 1 23 ? -10.336 8.477 0.966 1 96.62 23 LEU B O 1
ATOM 1554 N N . ILE B 1 24 ? -11.797 7.367 2.275 1 96.06 24 ILE B N 1
ATOM 1555 C CA . ILE B 1 24 ? -10.695 6.648 2.916 1 96.06 24 ILE B CA 1
ATOM 1556 C C . ILE B 1 24 ? -10.055 5.691 1.917 1 96.06 24 ILE B C 1
ATOM 1558 O O . ILE B 1 24 ? -8.852 5.41 2.004 1 96.06 24 ILE B O 1
ATOM 1562 N N . ARG B 1 25 ? -10.758 5.188 0.96 1 96.62 25 ARG B N 1
ATOM 1563 C CA . ARG B 1 25 ? -10.188 4.312 -0.057 1 96.62 25 ARG B CA 1
ATOM 1564 C C . ARG B 1 25 ? -9.391 5.109 -1.081 1 96.62 25 ARG B C 1
ATOM 1566 O O . ARG B 1 25 ? -8.43 4.598 -1.662 1 96.62 25 ARG B O 1
ATOM 1573 N N . GLU B 1 26 ? -9.727 6.352 -1.236 1 95.25 26 GLU B N 1
ATOM 1574 C CA . GLU B 1 26 ? -9.039 7.211 -2.195 1 95.25 26 GLU B CA 1
ATOM 1575 C C . GLU B 1 26 ? -7.758 7.789 -1.598 1 95.25 26 GLU B C 1
ATOM 1577 O O . GLU B 1 26 ? -6.742 7.91 -2.285 1 95.25 26 GLU B O 1
ATOM 1582 N N . ARG B 1 27 ? -7.867 8.078 -0.228 1 91.56 27 ARG B N 1
ATOM 1583 C CA . ARG B 1 27 ? -6.836 8.969 0.298 1 91.56 27 ARG B CA 1
ATOM 1584 C C . ARG B 1 27 ? -6.148 8.359 1.513 1 91.56 27 ARG B C 1
ATOM 1586 O O . ARG B 1 27 ? -5.094 8.82 1.938 1 91.56 27 ARG B O 1
ATOM 1593 N N . GLY B 1 28 ? -6.754 7.312 2.057 1 91.81 28 GLY B N 1
ATOM 1594 C CA . GLY B 1 28 ? -6.281 6.816 3.338 1 91.81 28 GLY B CA 1
ATOM 1595 C C . GLY B 1 28 ? -7.008 7.43 4.52 1 91.81 28 GLY B C 1
ATOM 1596 O O . GLY B 1 28 ? -7.641 8.477 4.391 1 91.81 28 GLY B O 1
ATOM 1597 N N . MET B 1 29 ? -6.926 6.879 5.66 1 89.19 29 MET B N 1
ATOM 1598 C CA . MET B 1 29 ? -7.684 7.273 6.848 1 89.19 29 MET B CA 1
ATOM 1599 C C . MET B 1 29 ? -7.105 8.547 7.461 1 89.19 29 MET B C 1
ATOM 1601 O O . MET B 1 29 ? -7.844 9.375 7.992 1 89.19 29 MET B O 1
ATOM 1605 N N . ALA B 1 30 ? -5.785 8.648 7.371 1 81.25 30 ALA B N 1
ATOM 1606 C CA . ALA B 1 30 ? -5.121 9.766 8.039 1 81.25 30 ALA B CA 1
ATOM 1607 C C . ALA B 1 30 ? -5.434 11.086 7.336 1 81.25 30 ALA B C 1
ATOM 1609 O O . ALA B 1 30 ? -5.48 12.141 7.977 1 81.25 30 ALA B O 1
ATOM 1610 N N . ASP B 1 31 ? -5.809 11.094 6.121 1 80.25 31 ASP B N 1
ATOM 1611 C CA . ASP B 1 31 ? -5.926 12.297 5.312 1 80.25 31 ASP B CA 1
ATOM 1612 C C . ASP B 1 31 ? -7.383 12.742 5.191 1 80.25 31 ASP B C 1
ATOM 1614 O O . ASP B 1 31 ? -7.672 13.805 4.637 1 80.25 31 ASP B O 1
ATOM 1618 N N . VAL B 1 32 ? -8.219 11.992 5.727 1 89.75 32 VAL B N 1
ATOM 1619 C CA . VAL B 1 32 ? -9.641 12.305 5.543 1 89.75 32 VAL B CA 1
ATOM 1620 C C . VAL B 1 32 ? -10.141 13.141 6.719 1 89.75 32 VAL B C 1
ATOM 1622 O O . VAL B 1 32 ? -9.891 12.805 7.879 1 89.75 32 VAL B O 1
ATOM 1625 N N . THR B 1 33 ? -10.766 14.234 6.398 1 88.5 33 THR B N 1
ATOM 1626 C CA . THR B 1 33 ? -11.305 15.133 7.414 1 88.5 33 THR B CA 1
ATOM 1627 C C . THR B 1 33 ? -12.828 15.117 7.391 1 88.5 33 THR B C 1
ATOM 1629 O O . THR B 1 33 ? -13.438 14.719 6.398 1 88.5 33 THR B O 1
ATOM 1632 N N . VAL B 1 34 ? -13.344 15.633 8.438 1 87.31 34 VAL B N 1
ATOM 1633 C CA . VAL B 1 34 ? -14.797 15.742 8.531 1 87.31 34 VAL B CA 1
ATOM 1634 C C . VAL B 1 34 ? -15.312 16.703 7.465 1 87.31 34 VAL B C 1
ATOM 1636 O O . VAL B 1 34 ? -16.359 16.469 6.867 1 87.31 34 VAL B O 1
ATOM 1639 N N . ASP B 1 35 ? -14.57 17.734 7.266 1 88.69 35 ASP B N 1
ATOM 1640 C CA . ASP B 1 35 ? -14.961 18.703 6.25 1 88.69 35 ASP B CA 1
ATOM 1641 C C . ASP B 1 35 ? -14.992 18.078 4.859 1 88.69 35 ASP B C 1
ATOM 1643 O O . ASP B 1 35 ? -15.922 18.297 4.09 1 88.69 35 ASP B O 1
ATOM 1647 N N . ALA B 1 36 ? -14.023 17.312 4.512 1 92.25 36 ALA B N 1
ATOM 1648 C CA . ALA B 1 36 ? -13.969 16.641 3.215 1 92.25 36 ALA B CA 1
ATOM 1649 C C . ALA B 1 36 ? -15.125 15.648 3.059 1 92.25 36 ALA B C 1
ATOM 1651 O O . ALA B 1 36 ? -15.703 15.531 1.977 1 92.25 36 ALA B O 1
ATOM 1652 N N . ILE B 1 37 ? -15.406 14.977 4.156 1 93.88 37 ILE B N 1
ATOM 1653 C CA . ILE B 1 37 ? -16.5 14.016 4.148 1 93.88 37 ILE B CA 1
ATOM 1654 C C . ILE B 1 37 ? -17.828 14.742 3.926 1 93.88 37 ILE B C 1
ATOM 1656 O O . ILE B 1 37 ? -18.641 14.32 3.094 1 93.88 37 ILE B O 1
ATOM 1660 N N . SER B 1 38 ? -18.016 15.812 4.645 1 90.19 38 SER B N 1
ATOM 1661 C CA . SER B 1 38 ? -19.25 16.594 4.512 1 90.19 38 SER B CA 1
ATOM 1662 C C . SER B 1 38 ? -19.406 17.141 3.094 1 90.19 38 SER B C 1
ATOM 1664 O O . SER B 1 38 ? -20.484 17.078 2.518 1 90.19 38 SER B O 1
ATOM 1666 N N . ALA B 1 39 ? -18.344 17.625 2.611 1 92.31 39 ALA B N 1
ATOM 1667 C CA . ALA B 1 39 ? -18.359 18.172 1.255 1 92.31 39 ALA B CA 1
ATOM 1668 C C . ALA B 1 39 ? -18.703 17.078 0.238 1 92.31 39 ALA B C 1
ATOM 1670 O O . ALA B 1 39 ? -19.547 17.297 -0.643 1 92.31 39 ALA B O 1
ATOM 1671 N N . ARG B 1 40 ? -18.125 15.938 0.416 1 93.31 40 ARG B N 1
ATOM 1672 C CA . ARG B 1 40 ? -18.406 14.82 -0.48 1 93.31 40 ARG B CA 1
ATOM 1673 C C . ARG B 1 40 ? -19.859 14.367 -0.359 1 93.31 40 ARG B C 1
ATOM 1675 O O . ARG B 1 40 ? -20.469 13.945 -1.346 1 93.31 40 ARG B O 1
ATOM 1682 N N . ALA B 1 41 ? -20.375 14.453 0.84 1 92.81 41 ALA B N 1
ATOM 1683 C CA . ALA B 1 41 ? -21.75 14.008 1.115 1 92.81 41 ALA B CA 1
ATOM 1684 C C . ALA B 1 41 ? -22.766 15.062 0.692 1 92.81 41 ALA B C 1
ATOM 1686 O O . ALA B 1 41 ? -23.969 14.797 0.674 1 92.81 41 ALA B O 1
ATOM 1687 N N . GLY B 1 42 ? -22.297 16.25 0.358 1 91.44 42 GLY B N 1
ATOM 1688 C CA . GLY B 1 42 ? -23.188 17.344 0.002 1 91.44 42 GLY B CA 1
ATOM 1689 C C . GLY B 1 42 ? -23.938 17.906 1.191 1 91.44 42 GLY B C 1
ATOM 1690 O O . GLY B 1 42 ? -25.109 18.281 1.073 1 91.44 42 GLY B O 1
ATOM 1691 N N . LEU B 1 43 ? -23.438 17.781 2.273 1 85.31 43 LEU B N 1
ATOM 1692 C CA . LEU B 1 43 ? -24.031 18.266 3.508 1 85.31 43 LEU B CA 1
ATOM 1693 C C . LEU B 1 43 ? -23.266 19.484 4.047 1 85.31 43 LEU B C 1
ATOM 1695 O O . LEU B 1 43 ? -22.094 19.656 3.73 1 85.31 43 LEU B O 1
ATOM 1699 N N . THR B 1 44 ? -23.953 20.375 4.75 1 74.88 44 THR B N 1
ATOM 1700 C CA . THR B 1 44 ? -23.312 21.547 5.371 1 74.88 44 THR B CA 1
ATOM 1701 C C . THR B 1 44 ? -22.5 21.125 6.586 1 74.88 44 THR B C 1
ATOM 1703 O O . THR B 1 44 ? -22.75 20.078 7.184 1 74.88 44 THR B O 1
ATOM 1706 N N . HIS B 1 45 ? -21.438 21.906 6.828 1 65.44 45 HIS B N 1
ATOM 1707 C CA . HIS B 1 45 ? -20.516 21.781 7.957 1 65.44 45 HIS B CA 1
ATOM 1708 C C . HIS B 1 45 ? -21.281 21.719 9.281 1 65.44 45 HIS B C 1
ATOM 1710 O O . HIS B 1 45 ? -22.297 22.391 9.445 1 65.44 45 HIS B O 1
ATOM 1716 N N . GLY B 1 46 ? -21.547 20.641 9.945 1 60.41 46 GLY B N 1
ATOM 1717 C CA . GLY B 1 46 ? -22.125 20.594 11.281 1 60.41 46 GLY B CA 1
ATOM 1718 C C . GLY B 1 46 ? -22.984 19.359 11.516 1 60.41 46 GLY B C 1
ATOM 1719 O O . GLY B 1 46 ? -23.375 19.078 12.648 1 60.41 46 GLY B O 1
ATOM 1720 N N . SER B 1 47 ? -23.594 19.047 10.594 1 59.25 47 SER B N 1
ATOM 1721 C CA . SER B 1 47 ? -24.734 18.188 10.891 1 59.25 47 SER B CA 1
ATOM 1722 C C . SER B 1 47 ? -24.281 16.812 11.391 1 59.25 47 SER B C 1
ATOM 1724 O O . SER B 1 47 ? -25.078 16.047 11.914 1 59.25 47 SER B O 1
ATOM 1726 N N . PHE B 1 48 ? -22.922 16.516 11.352 1 66.19 48 PHE B N 1
ATOM 1727 C CA . PHE B 1 48 ? -22.766 15.086 11.578 1 66.19 48 PHE B CA 1
ATOM 1728 C C . PHE B 1 48 ? -21.906 14.828 12.812 1 66.19 48 PHE B C 1
ATOM 1730 O O . PHE B 1 48 ? -21.688 13.68 13.195 1 66.19 48 PHE B O 1
ATOM 1737 N N . HIS B 1 49 ? -21.625 15.898 13.438 1 65.25 49 HIS B N 1
ATOM 1738 C CA . HIS B 1 49 ? -20.781 15.672 14.609 1 65.25 49 HIS B CA 1
ATOM 1739 C C . HIS B 1 49 ? -21.562 14.977 15.727 1 65.25 49 HIS B C 1
ATOM 1741 O O . HIS B 1 49 ? -21 14.195 16.484 1 65.25 49 HIS B O 1
ATOM 1747 N N . LYS B 1 50 ? -22.797 15.141 15.586 1 72.38 50 LYS B N 1
ATOM 1748 C CA . LYS B 1 50 ? -23.578 14.578 16.688 1 72.38 50 LYS B CA 1
ATOM 1749 C C . LYS B 1 50 ? -23.969 13.133 16.391 1 72.38 50 LYS B C 1
ATOM 1751 O O . LYS B 1 50 ? -24.359 12.391 17.312 1 72.38 50 LYS B O 1
ATOM 1756 N N . GLN B 1 51 ? -23.672 12.773 15.242 1 81.62 51 GLN B N 1
ATOM 1757 C CA . GLN B 1 51 ? -24.172 11.445 14.875 1 81.62 51 GLN B CA 1
ATOM 1758 C C . GLN B 1 51 ? -23.094 10.383 15.094 1 81.62 51 GLN B C 1
ATOM 1760 O O . GLN B 1 51 ? -23.391 9.188 15.078 1 81.62 51 GLN B O 1
ATOM 1765 N N . PHE B 1 52 ? -21.891 10.82 15.289 1 86.94 52 PHE B N 1
ATOM 1766 C CA . PHE B 1 52 ? -20.797 9.875 15.516 1 86.94 52 PHE B CA 1
ATOM 1767 C C . PHE B 1 52 ? -20.031 10.219 16.781 1 86.94 52 PHE B C 1
ATOM 1769 O O . PHE B 1 52 ? -19.75 11.391 17.047 1 86.94 52 PHE B O 1
ATOM 1776 N N . ALA B 1 53 ? -19.781 9.203 17.484 1 87.31 53 ALA B N 1
ATOM 1777 C CA . ALA B 1 53 ? -19.109 9.391 18.766 1 87.31 53 ALA B CA 1
ATOM 1778 C C . ALA B 1 53 ? -17.734 10.016 18.578 1 87.31 53 ALA B C 1
ATOM 1780 O O . ALA B 1 53 ? -17.266 10.758 19.438 1 87.31 53 ALA B O 1
ATOM 1781 N N . SER B 1 54 ? -17.094 9.609 17.469 1 89.31 54 SER B N 1
ATOM 1782 C CA . SER B 1 54 ? -15.766 10.094 17.141 1 89.31 54 SER B CA 1
ATOM 1783 C C . SER B 1 54 ? -15.453 9.914 15.664 1 89.31 54 SER B C 1
ATOM 1785 O O . SER B 1 54 ? -16.188 9.219 14.953 1 89.31 54 SER B O 1
ATOM 1787 N N . LYS B 1 55 ? -14.477 10.539 15.219 1 89.12 55 LYS B N 1
ATOM 1788 C CA . LYS B 1 55 ? -13.992 10.328 13.859 1 89.12 55 LYS B CA 1
ATOM 1789 C C . LYS B 1 55 ? -13.625 8.859 13.625 1 89.12 55 LYS B C 1
ATOM 1791 O O . LYS B 1 55 ? -13.898 8.312 12.562 1 89.12 55 LYS B O 1
ATOM 1796 N N . GLN B 1 56 ? -13.07 8.242 14.641 1 91.06 56 GLN B N 1
ATOM 1797 C CA . GLN B 1 56 ? -12.664 6.844 14.547 1 91.06 56 GLN B CA 1
ATOM 1798 C C . GLN B 1 56 ? -13.883 5.934 14.375 1 91.06 56 GLN B C 1
ATOM 1800 O O . GLN B 1 56 ? -13.836 4.977 13.602 1 91.06 56 GLN B O 1
ATOM 1805 N N . ALA B 1 57 ? -14.867 6.277 15.078 1 94 57 ALA B N 1
ATOM 1806 C CA . ALA B 1 57 ? -16.094 5.496 14.953 1 94 57 ALA B CA 1
ATOM 1807 C C . ALA B 1 57 ? -16.672 5.602 13.539 1 94 57 ALA B C 1
ATOM 1809 O O . ALA B 1 57 ? -17.156 4.613 12.992 1 94 57 ALA B O 1
ATOM 1810 N N . LEU B 1 58 ? -16.656 6.797 13.023 1 94.25 58 LEU B N 1
ATOM 1811 C CA . LEU B 1 58 ? -17.109 7.008 11.656 1 94.25 58 LEU B CA 1
ATOM 1812 C C . LEU B 1 58 ? -16.25 6.227 10.664 1 94.25 58 LEU B C 1
ATOM 1814 O O . LEU B 1 58 ? -16.766 5.57 9.766 1 94.25 58 LEU B O 1
ATOM 1818 N N . LEU B 1 59 ? -14.977 6.215 10.836 1 94.56 59 LEU B N 1
ATOM 1819 C CA . LEU B 1 59 ? -14.055 5.52 9.938 1 94.56 59 LEU B CA 1
ATOM 1820 C C . LEU B 1 59 ? -14.25 4.012 10.023 1 94.56 59 LEU B C 1
ATOM 1822 O O . LEU B 1 59 ? -14.18 3.314 9.008 1 94.56 59 LEU B O 1
ATOM 1826 N N . LEU B 1 60 ? -14.484 3.535 11.195 1 96.25 60 LEU B N 1
ATOM 1827 C CA . LEU B 1 60 ? -14.789 2.117 11.359 1 96.25 60 LEU B CA 1
ATOM 1828 C C . LEU B 1 60 ? -16.031 1.73 10.57 1 96.25 60 LEU B C 1
ATOM 1830 O O . LEU B 1 60 ? -16.016 0.741 9.836 1 96.25 60 LEU B O 1
ATOM 1834 N N . GLU B 1 61 ? -17.016 2.516 10.695 1 96.56 61 GLU B N 1
ATOM 1835 C CA . GLU B 1 61 ? -18.25 2.25 9.945 1 96.56 61 GLU B CA 1
ATOM 1836 C C . GLU B 1 61 ? -18 2.338 8.438 1 96.56 61 GLU B C 1
ATOM 1838 O O . GLU B 1 61 ? -18.609 1.589 7.664 1 96.56 61 GLU B O 1
ATOM 1843 N N . ALA B 1 62 ? -17.219 3.271 8.102 1 97.06 62 ALA B N 1
ATOM 1844 C CA . ALA B 1 62 ? -16.891 3.465 6.688 1 97.06 62 ALA B CA 1
ATOM 1845 C C . ALA B 1 62 ? -16.188 2.238 6.113 1 97.06 62 ALA B C 1
ATOM 1847 O O . ALA B 1 62 ? -16.5 1.793 5.008 1 97.06 62 ALA B O 1
ATOM 1848 N N . ILE B 1 63 ? -15.258 1.662 6.805 1 96.81 63 ILE B N 1
ATOM 1849 C CA . ILE B 1 63 ? -14.555 0.463 6.359 1 96.81 63 ILE B CA 1
ATOM 1850 C C . ILE B 1 63 ? -15.539 -0.702 6.262 1 96.81 63 ILE B C 1
ATOM 1852 O O . ILE B 1 63 ? -15.547 -1.44 5.277 1 96.81 63 ILE B O 1
ATOM 1856 N N . CYS B 1 64 ? -16.359 -0.842 7.258 1 97.31 64 CYS B N 1
ATOM 1857 C CA . CYS B 1 64 ? -17.344 -1.915 7.258 1 97.31 64 CYS B CA 1
ATOM 1858 C C . CYS B 1 64 ? -18.297 -1.781 6.074 1 97.31 64 CYS B C 1
ATOM 1860 O O . CYS B 1 64 ? -18.641 -2.775 5.43 1 97.31 64 CYS B O 1
ATOM 1862 N N . ALA B 1 65 ? -18.656 -0.557 5.828 1 97.38 65 ALA B N 1
ATOM 1863 C CA . ALA B 1 65 ? -19.531 -0.309 4.684 1 97.38 65 ALA B CA 1
ATOM 1864 C C . ALA B 1 65 ? -18.859 -0.722 3.381 1 97.38 65 ALA B C 1
ATOM 1866 O O . ALA B 1 65 ? -19.5 -1.296 2.496 1 97.38 65 ALA B O 1
ATOM 1867 N N . ALA B 1 66 ? -17.609 -0.413 3.223 1 96.88 66 ALA B N 1
ATOM 1868 C CA . ALA B 1 66 ? -16.859 -0.792 2.035 1 96.88 66 ALA B CA 1
ATOM 1869 C C . ALA B 1 66 ? -16.812 -2.309 1.865 1 96.88 66 ALA B C 1
ATOM 1871 O O . ALA B 1 66 ? -16.984 -2.818 0.753 1 96.88 66 ALA B O 1
ATOM 1872 N N . VAL B 1 67 ? -16.641 -3 2.887 1 96.25 67 VAL B N 1
ATOM 1873 C CA . VAL B 1 67 ? -16.578 -4.457 2.881 1 96.25 67 VAL B CA 1
ATOM 1874 C C . VAL B 1 67 ? -17.938 -5.027 2.498 1 96.25 67 VAL B C 1
ATOM 1876 O O . VAL B 1 67 ? -18.031 -5.941 1.673 1 96.25 67 VAL B O 1
ATOM 1879 N N . ASP B 1 68 ? -18.938 -4.461 3.086 1 96.12 68 ASP B N 1
ATOM 1880 C CA . ASP B 1 68 ? -20.297 -4.922 2.801 1 96.12 68 ASP B CA 1
ATOM 1881 C C . ASP B 1 68 ? -20.656 -4.688 1.337 1 96.12 68 ASP B C 1
ATOM 1883 O O . ASP B 1 68 ? -21.312 -5.527 0.712 1 96.12 68 ASP B O 1
ATOM 1887 N N . GLN B 1 69 ? -20.266 -3.566 0.874 1 95.38 69 GLN B N 1
ATOM 1888 C CA . GLN B 1 69 ? -20.5 -3.256 -0.533 1 95.38 69 GLN B CA 1
ATOM 1889 C C . GLN B 1 69 ? -19.797 -4.266 -1.442 1 95.38 69 GLN B C 1
ATOM 1891 O O . GLN B 1 69 ? -20.375 -4.723 -2.43 1 95.38 69 GLN B O 1
ATOM 1896 N N . ARG B 1 70 ? -18.625 -4.625 -1.122 1 94.62 70 ARG B N 1
ATOM 1897 C CA . ARG B 1 70 ? -17.875 -5.602 -1.908 1 94.62 70 ARG B CA 1
ATOM 1898 C C . ARG B 1 70 ? -18.531 -6.98 -1.827 1 94.62 70 ARG B C 1
ATOM 1900 O O . ARG B 1 70 ? -18.625 -7.684 -2.834 1 94.62 70 ARG B O 1
ATOM 1907 N N . ARG B 1 71 ? -18.953 -7.344 -0.645 1 94.75 71 ARG B N 1
ATOM 1908 C CA . ARG B 1 71 ? -19.641 -8.617 -0.462 1 94.75 71 ARG B CA 1
ATOM 1909 C C . ARG B 1 71 ? -20.891 -8.703 -1.335 1 94.75 71 ARG B C 1
ATOM 1911 O O . ARG B 1 71 ? -21.141 -9.727 -1.971 1 94.75 71 ARG B O 1
ATOM 1918 N N . ALA B 1 72 ? -21.609 -7.645 -1.364 1 95.94 72 ALA B N 1
ATOM 1919 C CA . ALA B 1 72 ? -22.828 -7.605 -2.18 1 95.94 72 ALA B CA 1
ATOM 1920 C C . ALA B 1 72 ? -22.5 -7.758 -3.662 1 95.94 72 ALA B C 1
ATOM 1922 O O . ALA B 1 72 ? -23.188 -8.469 -4.391 1 95.94 72 ALA B O 1
ATOM 1923 N N . ALA B 1 73 ? -21.484 -7.086 -4.105 1 94.88 73 ALA B N 1
ATOM 1924 C CA . ALA B 1 73 ? -21.047 -7.172 -5.5 1 94.88 73 ALA B CA 1
ATOM 1925 C C . ALA B 1 73 ? -20.609 -8.586 -5.852 1 94.88 73 ALA B C 1
ATOM 1927 O O . ALA B 1 73 ? -20.906 -9.086 -6.941 1 94.88 73 ALA B O 1
ATOM 1928 N N . VAL B 1 74 ? -19.922 -9.234 -4.961 1 94.5 74 VAL B N 1
ATOM 1929 C CA . VAL B 1 74 ? -19.469 -10.609 -5.156 1 94.5 74 VAL B CA 1
ATOM 1930 C C . VAL B 1 74 ? -20.672 -11.539 -5.258 1 94.5 74 VAL B C 1
ATOM 1932 O O . VAL B 1 74 ? -20.734 -12.391 -6.152 1 94.5 74 VAL B O 1
ATOM 1935 N N . GLN B 1 75 ? -21.594 -11.352 -4.348 1 95.44 75 GLN B N 1
ATOM 1936 C CA . GLN B 1 75 ? -22.797 -12.195 -4.359 1 95.44 75 GLN B CA 1
ATOM 1937 C C . GLN B 1 75 ? -23.547 -12.047 -5.676 1 95.44 75 GLN B C 1
ATOM 1939 O O . GLN B 1 75 ? -24 -13.047 -6.246 1 95.44 75 GLN B O 1
ATOM 1944 N N . LYS B 1 76 ? -23.703 -10.883 -6.113 1 97.31 76 LYS B N 1
ATOM 1945 C CA . LYS B 1 76 ? -24.375 -10.641 -7.387 1 97.31 76 LYS B CA 1
ATOM 1946 C C . LYS B 1 76 ? -23.641 -11.336 -8.531 1 97.31 76 LYS B C 1
ATOM 1948 O O . LYS B 1 76 ? -24.266 -11.93 -9.406 1 97.31 76 LYS B O 1
ATOM 1953 N N . THR B 1 77 ? -22.328 -11.234 -8.586 1 96.38 77 THR B N 1
ATOM 1954 C CA . THR B 1 77 ? -21.516 -11.867 -9.625 1 96.38 77 THR B CA 1
ATOM 1955 C C . THR B 1 77 ? -21.688 -13.383 -9.586 1 96.38 77 THR B C 1
ATOM 1957 O O . THR B 1 77 ? -21.766 -14.023 -10.633 1 96.38 77 THR B O 1
ATOM 1960 N N . VAL B 1 78 ? -21.719 -13.938 -8.391 1 94.81 78 VAL B N 1
ATOM 1961 C CA . VAL B 1 78 ? -21.906 -15.375 -8.234 1 94.81 78 VAL B CA 1
ATOM 1962 C C . VAL B 1 78 ? -23.266 -15.781 -8.781 1 94.81 78 VAL B C 1
ATOM 1964 O O . VAL B 1 78 ? -23.391 -16.797 -9.477 1 94.81 78 VAL B O 1
ATOM 1967 N N . GLU B 1 79 ? -24.266 -15.008 -8.453 1 96.75 79 GLU B N 1
ATOM 1968 C CA . GLU B 1 79 ? -25.609 -15.289 -8.93 1 96.75 79 GLU B CA 1
ATOM 1969 C C . GLU B 1 79 ? -25.688 -15.219 -10.453 1 96.75 79 GLU B C 1
ATOM 1971 O O . GLU B 1 79 ? -26.375 -16.016 -11.078 1 96.75 79 GLU B O 1
ATOM 1976 N N . GLU B 1 80 ? -24.969 -14.383 -10.953 1 97.56 80 GLU B N 1
ATOM 1977 C CA . GLU B 1 80 ? -25.062 -14.109 -12.383 1 97.56 80 GLU B CA 1
ATOM 1978 C C . GLU B 1 80 ? -24.188 -15.078 -13.18 1 97.56 80 GLU B C 1
ATOM 1980 O O . GLU B 1 80 ? -24.516 -15.438 -14.312 1 97.56 80 GLU B O 1
ATOM 1985 N N . HIS B 1 81 ? -23.062 -15.531 -12.633 1 96.38 81 HIS B N 1
ATOM 1986 C CA . HIS B 1 81 ? -22.078 -16.219 -13.461 1 96.38 81 HIS B CA 1
ATOM 1987 C C . HIS B 1 81 ? -21.812 -17.625 -12.938 1 96.38 81 HIS B C 1
ATOM 1989 O O . HIS B 1 81 ? -21.125 -18.422 -13.594 1 96.38 81 HIS B O 1
ATOM 1995 N N . GLY B 1 82 ? -22.328 -17.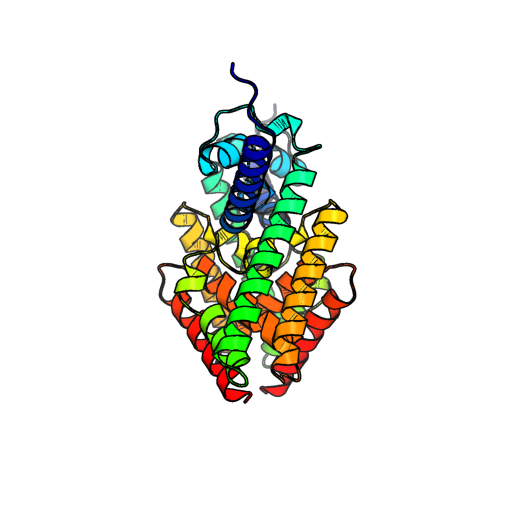984 -11.781 1 93.06 82 GLY B N 1
ATOM 1996 C CA . GLY B 1 82 ? -22.188 -19.328 -11.25 1 93.06 82 GLY B CA 1
ATOM 1997 C C . GLY B 1 82 ? -20.734 -19.766 -11.109 1 93.06 82 GLY B C 1
ATOM 1998 O O . GLY B 1 82 ? -19.938 -19.062 -10.492 1 93.06 82 GLY B O 1
ATOM 1999 N N . SER B 1 83 ? -20.422 -20.797 -11.789 1 91.56 83 SER B N 1
ATOM 2000 C CA . SER B 1 83 ? -19.109 -21.406 -11.648 1 91.56 83 SER B CA 1
ATOM 2001 C C . SER B 1 83 ? -18.016 -20.531 -12.266 1 91.56 83 SER B C 1
ATOM 2003 O O . SER B 1 83 ? -16.828 -20.719 -11.992 1 91.56 83 SER B O 1
ATOM 2005 N N . ASP B 1 84 ? -18.406 -19.594 -13.055 1 93.81 84 ASP B N 1
ATOM 2006 C CA . ASP B 1 84 ? -17.453 -18.703 -13.703 1 93.81 84 ASP B CA 1
ATOM 2007 C C . ASP B 1 84 ? -17.172 -17.484 -12.844 1 93.81 84 ASP B C 1
ATOM 2009 O O . ASP B 1 84 ? -16.281 -16.672 -13.156 1 93.81 84 ASP B O 1
ATOM 2013 N N . ALA B 1 85 ? -17.828 -17.312 -11.711 1 95.06 85 ALA B N 1
ATOM 2014 C CA . ALA B 1 85 ? -17.797 -16.109 -10.883 1 95.06 85 ALA B CA 1
ATOM 2015 C C . ALA B 1 85 ? -16.375 -15.812 -10.406 1 95.06 85 ALA B C 1
ATOM 2017 O O . ALA B 1 85 ? -15.914 -14.672 -10.469 1 95.06 85 ALA B O 1
ATOM 2018 N N . PRO B 1 86 ? -15.602 -16.844 -10 1 92.12 86 PRO B N 1
ATOM 2019 C CA . PRO B 1 86 ? -14.25 -16.531 -9.539 1 92.12 86 PRO B CA 1
ATOM 2020 C C . PRO B 1 86 ? -13.383 -15.891 -10.617 1 92.12 86 PRO B C 1
ATOM 2022 O O . PRO B 1 86 ? -12.664 -14.93 -10.344 1 92.12 86 PRO B O 1
ATOM 2025 N N . ASP B 1 87 ? -13.492 -16.312 -11.812 1 92.62 87 ASP B N 1
ATOM 2026 C CA . ASP B 1 87 ? -12.711 -15.75 -12.906 1 92.62 87 ASP B CA 1
ATOM 2027 C C . ASP B 1 87 ? -13.164 -14.328 -13.234 1 92.62 87 ASP B C 1
ATOM 2029 O O . ASP B 1 87 ? -12.336 -13.453 -13.5 1 92.62 87 ASP B O 1
ATOM 2033 N N . VAL B 1 88 ? -14.445 -14.156 -13.188 1 95.62 88 VAL B N 1
ATOM 2034 C CA . VAL B 1 88 ? -15.008 -12.828 -13.438 1 95.62 88 VAL B CA 1
ATOM 2035 C C . VAL B 1 88 ? -14.516 -11.859 -12.367 1 95.62 88 VAL B C 1
ATOM 2037 O O . VAL B 1 88 ? -14.133 -10.727 -12.68 1 95.62 88 VAL B O 1
ATOM 2040 N N . LEU B 1 89 ? -14.492 -12.273 -11.141 1 95.44 89 LEU B N 1
ATOM 2041 C CA . LEU B 1 89 ? -14.07 -11.438 -10.023 1 95.44 89 LEU B CA 1
ATOM 2042 C C . LEU B 1 89 ? -12.578 -11.133 -10.109 1 95.44 89 LEU B C 1
ATOM 2044 O O . LEU B 1 89 ? -12.156 -10 -9.875 1 95.44 89 LEU B O 1
ATOM 2048 N N . LYS B 1 90 ? -11.789 -12.07 -10.445 1 95.75 90 LYS B N 1
ATOM 2049 C CA . LYS B 1 90 ? -10.359 -11.844 -10.625 1 95.75 90 LYS B CA 1
ATOM 2050 C C . LYS B 1 90 ? -10.086 -10.883 -11.773 1 95.75 90 LYS B C 1
ATOM 2052 O O . LYS B 1 90 ? -9.227 -10.008 -11.68 1 95.75 90 LYS B O 1
ATOM 2057 N N . ASP B 1 91 ? -10.852 -11.07 -12.875 1 96.62 91 ASP B N 1
ATOM 2058 C CA . ASP B 1 91 ? -10.719 -10.188 -14.023 1 96.62 91 ASP B CA 1
ATOM 2059 C C . ASP B 1 91 ? -11.055 -8.742 -13.648 1 96.62 91 ASP B C 1
ATOM 2061 O O . ASP B 1 91 ? -10.344 -7.812 -14.047 1 96.62 91 ASP B O 1
ATOM 2065 N N . TRP B 1 92 ? -12.102 -8.617 -12.961 1 97.69 92 TRP B N 1
ATOM 2066 C CA 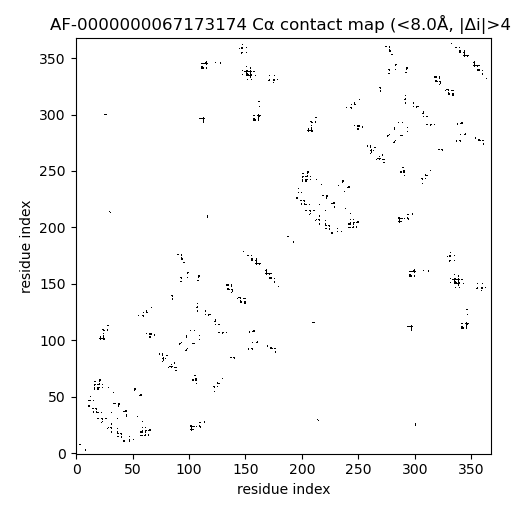. TRP B 1 92 ? -12.445 -7.281 -12.508 1 97.69 92 TRP B CA 1
ATOM 2067 C C . TRP B 1 92 ? -11.367 -6.715 -11.594 1 97.69 92 TRP B C 1
ATOM 2069 O O . TRP B 1 92 ? -10.977 -5.551 -11.727 1 97.69 92 TRP B O 1
ATOM 2079 N N . TYR B 1 93 ? -10.922 -7.555 -10.641 1 98.31 93 TYR B N 1
ATOM 2080 C CA . TYR B 1 93 ? -9.945 -7.109 -9.648 1 98.31 93 TYR B CA 1
ATOM 2081 C C . TYR B 1 93 ? -8.711 -6.535 -10.328 1 98.31 93 TYR B C 1
ATOM 2083 O O . TYR B 1 93 ? -8.164 -5.516 -9.891 1 98.31 93 TYR B O 1
ATOM 2091 N N . LEU B 1 94 ? -8.305 -7.168 -11.406 1 98.62 94 LEU B N 1
ATOM 2092 C CA . LEU B 1 94 ? -7.074 -6.789 -12.094 1 98.62 94 LEU B CA 1
ATOM 2093 C C . LEU B 1 94 ? -7.383 -5.957 -13.336 1 98.62 94 LEU B C 1
ATOM 2095 O O . LEU B 1 94 ? -6.629 -5.992 -14.312 1 98.62 94 LEU B O 1
ATOM 2099 N N . SER B 1 95 ? -8.461 -5.262 -13.352 1 98.56 95 SER B N 1
ATOM 2100 C CA . SER B 1 95 ? -8.875 -4.43 -14.477 1 98.56 95 SER B CA 1
ATOM 2101 C C . SER B 1 95 ? -8.406 -2.988 -14.297 1 98.56 95 SER B C 1
ATOM 2103 O O . SER B 1 95 ? -8.141 -2.549 -13.18 1 98.56 95 SER B O 1
ATOM 2105 N N . GLU B 1 96 ? -8.359 -2.271 -15.375 1 98.38 96 GLU B N 1
ATOM 2106 C CA . GLU B 1 96 ? -8.094 -0.837 -15.336 1 98.38 96 GLU B CA 1
ATOM 2107 C C . GLU B 1 96 ? -9.227 -0.088 -14.633 1 98.38 96 GLU B C 1
ATOM 2109 O O . GLU B 1 96 ? -8.992 0.938 -13.992 1 98.38 96 GLU B O 1
ATOM 2114 N N . GLU B 1 97 ? -10.406 -0.595 -14.773 1 98.12 97 GLU B N 1
ATOM 2115 C CA . GLU B 1 97 ? -11.547 0.002 -14.086 1 98.12 97 GLU B CA 1
ATOM 2116 C C . GLU B 1 97 ? -11.336 0.02 -12.578 1 98.12 97 GLU B C 1
ATOM 2118 O O . GLU B 1 97 ? -11.523 1.052 -11.93 1 98.12 97 GLU B O 1
ATOM 2123 N N . HIS B 1 98 ? -10.969 -1.12 -12.031 1 98.5 98 HIS B N 1
ATOM 2124 C CA . HIS B 1 98 ? -10.664 -1.18 -10.602 1 98.5 98 HIS B CA 1
ATOM 2125 C C . HIS B 1 98 ? -9.469 -0.309 -10.258 1 98.5 98 HIS B C 1
ATOM 2127 O O . HIS B 1 98 ? -9.477 0.403 -9.25 1 98.5 98 HIS B O 1
ATOM 2133 N N . ARG B 1 99 ? -8.453 -0.356 -11.102 1 98.62 99 ARG B N 1
ATOM 2134 C CA . ARG B 1 99 ? -7.266 0.463 -10.883 1 98.62 99 ARG B CA 1
ATOM 2135 C C . ARG B 1 99 ? -7.629 1.939 -10.773 1 98.62 99 ARG B C 1
ATOM 2137 O O . ARG B 1 99 ? -7.152 2.639 -9.883 1 98.62 99 ARG B O 1
ATOM 2144 N N . ASP B 1 100 ? -8.508 2.404 -11.594 1 98.19 100 ASP B N 1
ATOM 2145 C CA . ASP B 1 100 ? -8.758 3.83 -11.781 1 98.19 100 ASP B CA 1
ATOM 2146 C C . ASP B 1 100 ? -9.828 4.332 -10.82 1 98.19 100 ASP B C 1
ATOM 2148 O O . ASP B 1 100 ? -10.07 5.535 -10.727 1 98.19 100 ASP B O 1
ATOM 2152 N N . ASN B 1 101 ? -10.492 3.467 -10.055 1 97.69 101 ASN B N 1
ATOM 2153 C CA . ASN B 1 101 ? -11.609 3.859 -9.211 1 97.69 101 ASN B CA 1
ATOM 2154 C C . ASN B 1 101 ? -11.484 3.281 -7.805 1 97.69 101 ASN B C 1
ATOM 2156 O O . ASN B 1 101 ? -12.32 2.475 -7.383 1 97.69 101 ASN B O 1
ATOM 2160 N N . PRO B 1 102 ? -10.5 3.789 -7.086 1 97.38 102 PRO B N 1
ATOM 2161 C CA . PRO B 1 102 ? -10.297 3.25 -5.738 1 97.38 102 PRO B CA 1
ATOM 2162 C C . PRO B 1 102 ? -11.492 3.494 -4.816 1 97.38 102 PRO B C 1
ATOM 2164 O O . PRO B 1 102 ? -11.758 2.686 -3.926 1 97.38 102 PRO B O 1
ATOM 2167 N N . ALA B 1 103 ? -12.266 4.516 -5.031 1 96.69 103 ALA B N 1
ATOM 2168 C CA . ALA B 1 103 ? -13.391 4.891 -4.176 1 96.69 103 ALA B CA 1
ATOM 2169 C C . ALA B 1 103 ? -14.453 3.797 -4.156 1 96.69 103 ALA B C 1
ATOM 2171 O O . ALA B 1 103 ? -15.188 3.65 -3.174 1 96.69 103 ALA B O 1
ATOM 2172 N N . THR B 1 104 ? -14.516 3.049 -5.188 1 96.5 104 THR B N 1
ATOM 2173 C CA . THR B 1 104 ? -15.547 2.021 -5.289 1 96.5 104 THR B CA 1
ATOM 2174 C C . THR B 1 104 ? -14.922 0.632 -5.355 1 96.5 104 THR B C 1
ATOM 2176 O O . THR B 1 104 ? -15.594 -0.34 -5.707 1 96.5 104 THR B O 1
ATOM 2179 N N . GLY B 1 105 ? -13.68 0.554 -5.066 1 97.12 105 GLY B N 1
ATOM 2180 C CA . GLY B 1 105 ? -12.969 -0.706 -5.195 1 97.12 105 GLY B CA 1
ATOM 2181 C C . GLY B 1 105 ? -12.797 -1.435 -3.877 1 97.12 105 GLY B C 1
ATOM 2182 O O . GLY B 1 105 ? -13.539 -1.182 -2.922 1 97.12 105 GLY B O 1
ATOM 2183 N N . CYS B 1 106 ? -11.914 -2.35 -3.873 1 97.31 106 CYS B N 1
ATOM 2184 C CA . CYS B 1 106 ? -11.625 -3.217 -2.736 1 97.31 106 CYS B CA 1
ATOM 2185 C C . CYS B 1 106 ? -10.984 -2.43 -1.601 1 97.31 106 CYS B C 1
ATOM 2187 O O . CYS B 1 106 ? -9.914 -1.846 -1.773 1 97.31 106 CYS B O 1
ATOM 2189 N N . ALA B 1 107 ? -11.547 -2.496 -0.441 1 97.5 107 ALA B N 1
ATOM 2190 C CA . ALA B 1 107 ? -11.023 -1.773 0.716 1 97.5 107 ALA B CA 1
ATOM 2191 C C . ALA B 1 107 ? -9.672 -2.338 1.15 1 97.5 107 ALA B C 1
ATOM 2193 O O . ALA B 1 107 ? -8.805 -1.6 1.621 1 97.5 107 ALA B O 1
ATOM 2194 N N . VAL B 1 108 ? -9.477 -3.646 0.981 1 98.12 108 VAL B N 1
ATOM 2195 C CA . VAL B 1 108 ? -8.227 -4.289 1.372 1 98.12 108 VAL B CA 1
ATOM 2196 C C . VAL B 1 108 ? -7.07 -3.701 0.566 1 98.12 108 VAL B C 1
ATOM 2198 O O . VAL B 1 108 ? -6.074 -3.25 1.137 1 98.12 108 VAL B O 1
ATOM 2201 N N . ALA B 1 109 ? -7.254 -3.666 -0.727 1 97.81 109 ALA B N 1
ATOM 2202 C CA . ALA B 1 109 ? -6.211 -3.111 -1.582 1 97.81 109 ALA B CA 1
ATOM 2203 C C . ALA B 1 109 ? -6.031 -1.616 -1.33 1 97.81 109 ALA B C 1
ATOM 2205 O O . ALA B 1 109 ? -4.902 -1.13 -1.22 1 97.81 109 ALA B O 1
ATOM 2206 N N . ALA B 1 110 ? -7.066 -0.93 -1.172 1 96.69 110 ALA B N 1
ATOM 2207 C CA . ALA B 1 110 ? -7.023 0.526 -1.067 1 96.69 110 ALA B CA 1
ATOM 2208 C C . ALA B 1 110 ? -6.301 0.965 0.202 1 96.69 110 ALA B C 1
ATOM 2210 O O . ALA B 1 110 ? -5.633 2.002 0.216 1 96.69 110 ALA B O 1
ATOM 2211 N N . LEU B 1 111 ? -6.398 0.148 1.268 1 96 111 LEU B N 1
ATOM 2212 C CA . LEU B 1 111 ? -5.965 0.642 2.57 1 96 111 LEU B CA 1
ATOM 2213 C C . LEU B 1 111 ? -4.75 -0.135 3.068 1 96 111 LEU B C 1
ATOM 2215 O O . LEU B 1 111 ? -4.262 0.111 4.172 1 96 111 LEU B O 1
ATOM 2219 N N . VAL B 1 112 ? -4.207 -1.038 2.287 1 97 112 VAL B N 1
ATOM 2220 C CA . VAL B 1 112 ? -3.182 -1.962 2.762 1 97 112 VAL B CA 1
ATOM 2221 C C . VAL B 1 112 ? -1.957 -1.179 3.229 1 97 112 VAL B C 1
ATOM 2223 O O . VAL B 1 112 ? -1.385 -1.478 4.277 1 97 112 VAL B O 1
ATOM 2226 N N . GLY B 1 113 ? -1.59 -0.182 2.559 1 93.06 113 GLY B N 1
ATOM 2227 C CA . GLY B 1 113 ? -0.426 0.614 2.914 1 93.06 113 GLY B CA 1
ATOM 2228 C C . GLY B 1 113 ? -0.652 1.492 4.133 1 93.06 113 GLY B C 1
ATOM 2229 O O . GLY B 1 113 ? 0.305 1.972 4.742 1 93.06 113 GLY B O 1
ATOM 2230 N N . HIS B 1 114 ? -1.817 1.726 4.535 1 91.94 114 HIS B N 1
ATOM 2231 C CA . HIS B 1 114 ? -2.184 2.57 5.664 1 91.94 114 HIS B CA 1
ATOM 2232 C C . HIS B 1 114 ? -2.496 1.731 6.898 1 91.94 114 HIS B C 1
ATOM 2234 O O . HIS B 1 114 ? -2.299 2.186 8.031 1 91.94 114 HIS B O 1
ATOM 2240 N N . ALA B 1 115 ? -2.939 0.581 6.648 1 94.38 115 ALA B N 1
ATOM 2241 C CA . ALA B 1 115 ? -3.432 -0.29 7.715 1 94.38 115 ALA B CA 1
ATOM 2242 C C . ALA B 1 115 ? -2.303 -0.69 8.656 1 94.38 115 ALA B C 1
ATOM 2244 O O . ALA B 1 115 ? -2.527 -0.878 9.859 1 94.38 115 ALA B O 1
ATOM 2245 N N . ALA B 1 116 ? -1.124 -0.702 8.164 1 92.88 116 ALA B N 1
ATOM 2246 C CA . ALA B 1 116 ? 0.019 -1.165 8.945 1 92.88 116 ALA B CA 1
ATOM 2247 C C . ALA B 1 116 ? 0.339 -0.191 10.078 1 92.88 116 ALA B C 1
ATOM 2249 O O . ALA B 1 116 ? 0.989 -0.561 11.062 1 92.88 116 ALA B O 1
ATOM 2250 N N . THR B 1 117 ? -0.099 1.051 9.969 1 90.56 117 THR B N 1
ATOM 2251 C CA . THR B 1 117 ? 0.281 2.062 10.945 1 90.56 117 THR B CA 1
ATOM 2252 C C . THR B 1 117 ? -0.898 2.408 11.852 1 90.56 117 THR B C 1
ATOM 2254 O O . THR B 1 117 ? -0.783 3.266 12.734 1 90.56 117 THR B O 1
ATOM 2257 N N . VAL B 1 118 ? -2.031 1.796 11.625 1 92 118 VAL B N 1
ATOM 2258 C CA . VAL B 1 118 ? -3.211 2.039 12.453 1 92 118 VAL B CA 1
ATOM 2259 C C . VAL B 1 118 ? -2.988 1.47 13.852 1 92 118 VAL B C 1
ATOM 2261 O O . VAL B 1 118 ? -2.566 0.321 14 1 92 118 VAL B O 1
ATOM 2264 N N . THR B 1 119 ? -3.277 2.299 14.844 1 91.69 119 THR B N 1
ATOM 2265 C CA . THR B 1 119 ? -3.045 1.861 16.219 1 91.69 119 THR B CA 1
ATOM 2266 C C . THR B 1 119 ? -4.363 1.514 16.906 1 91.69 119 THR B C 1
ATOM 2268 O O . THR B 1 119 ? -4.367 0.882 17.969 1 91.69 119 THR B O 1
ATOM 2271 N N . ASP B 1 120 ? -5.48 1.891 16.281 1 93.81 120 ASP B N 1
ATOM 2272 C CA . ASP B 1 120 ? -6.793 1.574 16.844 1 93.81 120 ASP B CA 1
ATOM 2273 C C . ASP B 1 120 ? -7.145 0.104 16.625 1 93.81 120 ASP B C 1
ATOM 2275 O O . ASP B 1 120 ? -7.258 -0.345 15.477 1 93.81 120 ASP B O 1
ATOM 2279 N N . ASP B 1 121 ? -7.367 -0.594 17.656 1 95.31 121 ASP B N 1
ATOM 2280 C CA . ASP B 1 121 ? -7.57 -2.037 17.594 1 95.31 121 ASP B CA 1
ATOM 2281 C C . ASP B 1 121 ? -8.82 -2.379 16.781 1 95.31 121 ASP B C 1
ATOM 2283 O O . ASP B 1 121 ? -8.828 -3.346 16.016 1 95.31 121 ASP B O 1
ATOM 2287 N N . ALA B 1 122 ? -9.836 -1.61 17.016 1 95.94 122 ALA B N 1
ATOM 2288 C CA . ALA B 1 122 ? -11.086 -1.895 16.328 1 95.94 122 ALA B CA 1
ATOM 2289 C C . ALA B 1 122 ? -10.93 -1.711 14.82 1 95.94 122 ALA B C 1
ATOM 2291 O O . ALA B 1 122 ? -11.453 -2.51 14.039 1 95.94 122 ALA B O 1
ATOM 2292 N N . LEU B 1 123 ? -10.242 -0.706 14.422 1 95.44 123 LEU B N 1
ATOM 2293 C CA . LEU B 1 123 ? -9.984 -0.47 13 1 95.44 123 LEU B CA 1
ATOM 2294 C C . LEU B 1 123 ? -9.102 -1.569 12.422 1 95.44 123 LEU B C 1
ATOM 2296 O O . LEU B 1 123 ? -9.352 -2.057 11.312 1 95.44 123 LEU B O 1
ATOM 2300 N N . ARG B 1 124 ? -8.117 -1.961 13.18 1 96.12 124 ARG B N 1
ATOM 2301 C CA . ARG B 1 124 ? -7.246 -3.043 12.742 1 96.12 124 ARG B CA 1
ATOM 2302 C C . ARG B 1 124 ? -8.023 -4.344 12.57 1 96.12 124 ARG B C 1
ATOM 2304 O O . ARG B 1 124 ? -7.84 -5.062 11.594 1 96.12 124 ARG B O 1
ATOM 2311 N N . ASP B 1 125 ? -8.859 -4.598 13.453 1 96.88 125 ASP B N 1
ATOM 2312 C CA . ASP B 1 125 ? -9.664 -5.812 13.398 1 96.88 125 ASP B CA 1
ATOM 2313 C C . ASP B 1 125 ? -10.594 -5.801 12.188 1 96.88 125 ASP B C 1
ATOM 2315 O O . ASP B 1 125 ? -10.766 -6.824 11.523 1 96.88 125 ASP B O 1
ATOM 2319 N N . ALA B 1 126 ? -11.219 -4.668 11.992 1 96.62 126 ALA B N 1
ATOM 2320 C CA . ALA B 1 126 ? -12.109 -4.535 10.836 1 96.62 126 ALA B CA 1
ATOM 2321 C C . ALA B 1 126 ? -11.352 -4.793 9.531 1 96.62 126 ALA B C 1
ATOM 2323 O O . ALA B 1 126 ? -11.859 -5.48 8.641 1 96.62 126 ALA B O 1
ATOM 2324 N N . TYR B 1 127 ? -10.188 -4.297 9.422 1 97.62 127 TYR B N 1
ATOM 2325 C CA . TYR B 1 127 ? -9.383 -4.512 8.227 1 97.62 127 TYR B CA 1
ATOM 2326 C C . TYR B 1 127 ? -9.008 -5.98 8.078 1 97.62 127 TYR B C 1
ATOM 2328 O O . TYR B 1 127 ? -9.102 -6.543 6.98 1 97.62 127 TYR B O 1
ATOM 2336 N N . CYS B 1 128 ? -8.578 -6.617 9.172 1 98.19 128 CYS B N 1
ATOM 2337 C CA . CYS B 1 128 ? -8.195 -8.023 9.125 1 98.19 128 CYS B CA 1
ATOM 2338 C C . CYS B 1 128 ? -9.375 -8.906 8.742 1 98.19 128 CYS B C 1
ATOM 2340 O O . CYS B 1 128 ? -9.211 -9.898 8.039 1 98.19 128 CYS B O 1
ATOM 2342 N N . ARG B 1 129 ? -10.492 -8.508 9.203 1 96.81 129 ARG B N 1
ATOM 2343 C CA . ARG B 1 129 ? -11.695 -9.234 8.789 1 96.81 129 ARG B CA 1
ATOM 2344 C C . ARG B 1 129 ? -11.914 -9.117 7.285 1 96.81 129 ARG B C 1
ATOM 2346 O O . ARG B 1 129 ? -12.281 -10.094 6.625 1 96.81 129 ARG B O 1
ATOM 2353 N N . ALA B 1 130 ? -11.742 -7.91 6.789 1 97.5 130 ALA B N 1
ATOM 2354 C CA . ALA B 1 130 ? -11.883 -7.691 5.352 1 97.5 130 ALA B CA 1
ATOM 2355 C C . ALA B 1 130 ? -10.891 -8.555 4.57 1 97.5 130 ALA B C 1
ATOM 2357 O O . ALA B 1 130 ? -11.234 -9.102 3.521 1 97.5 130 ALA B O 1
ATOM 2358 N N . VAL B 1 131 ? -9.703 -8.688 5.074 1 98.56 131 VAL B N 1
ATOM 2359 C CA . VAL B 1 131 ? -8.695 -9.547 4.449 1 98.56 131 VAL B CA 1
ATOM 2360 C C . VAL B 1 131 ? -9.164 -11 4.473 1 98.56 131 VAL B C 1
ATOM 2362 O O . VAL B 1 131 ? -9.047 -11.711 3.471 1 98.56 131 VAL B O 1
ATOM 2365 N N . GLY B 1 132 ? -9.688 -11.375 5.59 1 97.62 132 GLY B N 1
ATOM 2366 C CA . GLY B 1 132 ? -10.234 -12.719 5.688 1 97.62 132 GLY B CA 1
ATOM 2367 C C . GLY B 1 132 ? -11.336 -12.992 4.68 1 97.62 132 GLY B C 1
ATOM 2368 O O . GLY B 1 132 ? -11.391 -14.07 4.09 1 97.62 132 GLY B O 1
ATOM 2369 N N . ASP B 1 133 ? -12.195 -12.023 4.5 1 95.12 133 ASP B N 1
ATOM 2370 C CA . ASP B 1 133 ? -13.281 -12.156 3.531 1 95.12 133 ASP B CA 1
ATOM 2371 C C . ASP B 1 133 ? -12.727 -12.312 2.113 1 95.12 133 ASP B C 1
ATOM 2373 O O . ASP B 1 133 ? -13.25 -13.094 1.32 1 95.12 133 ASP B O 1
ATOM 2377 N N . LEU B 1 134 ? -11.758 -11.555 1.793 1 96.56 134 LEU B N 1
ATOM 2378 C CA . LEU B 1 134 ? -11.133 -11.641 0.478 1 96.56 134 LEU B CA 1
ATOM 2379 C C . LEU B 1 134 ? -10.492 -13.008 0.265 1 96.56 134 LEU B C 1
ATOM 2381 O O . LEU B 1 134 ? -10.656 -13.617 -0.792 1 96.56 134 LEU B O 1
ATOM 2385 N N . LEU B 1 135 ? -9.805 -13.516 1.262 1 97.69 135 LEU B N 1
ATOM 2386 C CA . LEU B 1 135 ? -9.203 -14.852 1.207 1 97.69 135 LEU B CA 1
ATOM 2387 C C . LEU B 1 135 ? -10.273 -15.914 0.99 1 97.69 135 LEU B C 1
ATOM 2389 O O . LEU B 1 135 ? -10.102 -16.812 0.159 1 97.69 135 LEU B O 1
ATOM 2393 N N . ALA B 1 136 ? -11.344 -15.758 1.707 1 94.62 136 ALA B N 1
ATOM 2394 C CA . ALA B 1 136 ? -12.43 -16.719 1.586 1 94.62 136 ALA B CA 1
ATOM 2395 C C . ALA B 1 136 ? -13.016 -16.719 0.175 1 94.62 136 ALA B C 1
ATOM 2397 O O . ALA B 1 136 ? -13.328 -17.781 -0.378 1 94.62 136 ALA B O 1
ATOM 2398 N N . MET B 1 137 ? -13.156 -15.539 -0.334 1 91.12 137 MET B N 1
ATOM 2399 C CA . MET B 1 137 ? -13.672 -15.414 -1.695 1 91.12 137 MET B CA 1
ATOM 2400 C C . MET B 1 137 ? -12.781 -16.156 -2.686 1 91.12 137 MET B C 1
ATOM 2402 O O . MET B 1 137 ? -13.289 -16.891 -3.545 1 91.12 137 MET B O 1
ATOM 2406 N N . ILE B 1 138 ? -11.523 -16.062 -2.582 1 94.38 138 ILE B N 1
ATOM 2407 C CA . ILE B 1 138 ? -10.57 -16.703 -3.48 1 94.38 138 ILE B CA 1
ATOM 2408 C C . ILE B 1 138 ? -10.578 -18.219 -3.238 1 94.38 138 ILE B C 1
ATOM 2410 O O . ILE B 1 138 ? -10.555 -19 -4.188 1 94.38 138 ILE B O 1
ATOM 2414 N N . GLU B 1 139 ? -10.617 -18.609 -2.027 1 93.56 139 GLU B N 1
ATOM 2415 C CA . GLU B 1 139 ? -10.664 -20.016 -1.674 1 93.56 139 GLU B CA 1
ATOM 2416 C C . GLU B 1 139 ? -11.914 -20.688 -2.242 1 93.56 139 GLU B C 1
ATOM 2418 O O . GLU B 1 139 ? -11.859 -21.812 -2.725 1 93.56 139 GLU B O 1
ATOM 2423 N N . ASP B 1 140 ? -13 -20.016 -2.143 1 88.19 140 ASP B N 1
ATOM 2424 C CA . ASP B 1 140 ? -14.273 -20.531 -2.633 1 88.19 140 ASP B CA 1
ATOM 2425 C C . ASP B 1 140 ? -14.234 -20.766 -4.145 1 88.19 140 ASP B C 1
ATOM 2427 O O . ASP B 1 140 ? -15.016 -21.547 -4.684 1 88.19 140 ASP B O 1
ATOM 2431 N N . GLY B 1 141 ? -13.352 -20.078 -4.754 1 87.19 141 GLY B N 1
ATOM 2432 C CA . GLY B 1 141 ? -13.188 -20.266 -6.188 1 87.19 141 GLY B CA 1
ATOM 2433 C C . GLY B 1 141 ? -12.359 -21.484 -6.539 1 87.19 141 GLY B C 1
ATOM 2434 O O . GLY B 1 141 ? -12.109 -21.766 -7.715 1 87.19 141 GLY B O 1
ATOM 2435 N N . GLY B 1 142 ? -11.875 -22.172 -5.531 1 87.88 142 GLY B N 1
ATOM 2436 C CA . GLY B 1 142 ? -11.203 -23.438 -5.77 1 87.88 142 GLY B CA 1
ATOM 2437 C C . GLY B 1 142 ? -9.695 -23.328 -5.754 1 87.88 142 GLY B C 1
ATOM 2438 O O . GLY B 1 142 ? -8.992 -24.281 -6.117 1 87.88 142 GLY B O 1
ATOM 2439 N N . THR B 1 143 ? -9.188 -22.203 -5.391 1 88.44 143 THR B N 1
ATOM 2440 C CA . THR B 1 143 ? -7.738 -22 -5.391 1 88.44 143 THR B CA 1
ATOM 2441 C C . THR B 1 143 ? -7.105 -22.641 -4.156 1 88.44 143 THR B C 1
ATOM 2443 O O . THR B 1 143 ? -7.574 -22.438 -3.035 1 88.44 143 THR B O 1
ATOM 2446 N N . ALA B 1 144 ? -6.023 -23.391 -4.398 1 88.69 144 ALA B N 1
ATOM 2447 C CA . ALA B 1 144 ? -5.324 -24.062 -3.303 1 88.69 144 ALA B CA 1
ATOM 2448 C C . ALA B 1 144 ? -4.488 -23.062 -2.5 1 88.69 144 ALA B C 1
ATOM 2450 O O . ALA B 1 144 ? -4.375 -23.188 -1.278 1 88.69 144 ALA B O 1
ATOM 2451 N N . ASP B 1 145 ? -3.996 -22.078 -3.139 1 95.44 145 ASP B N 1
ATOM 2452 C CA . ASP B 1 145 ? -3.162 -21.094 -2.477 1 95.44 145 ASP B CA 1
ATOM 2453 C C . ASP B 1 145 ? -3.812 -19.703 -2.531 1 95.44 145 ASP B C 1
ATOM 2455 O O . ASP B 1 145 ? -3.367 -18.828 -3.279 1 95.44 145 ASP B O 1
ATOM 2459 N N . ALA B 1 146 ? -4.785 -19.562 -1.676 1 97.19 146 ALA B N 1
ATOM 2460 C CA . ALA B 1 146 ? -5.512 -18.297 -1.633 1 97.19 146 ALA B CA 1
ATOM 2461 C C . ALA B 1 146 ? -4.598 -17.141 -1.207 1 97.19 146 ALA B C 1
ATOM 2463 O O . ALA B 1 146 ? -4.715 -16.031 -1.716 1 97.19 146 ALA B O 1
ATOM 2464 N N . PHE B 1 147 ? -3.656 -17.406 -0.308 1 98.44 147 PHE B N 1
ATOM 2465 C CA . PHE B 1 147 ? -2.762 -16.375 0.194 1 98.44 147 PHE B CA 1
ATOM 2466 C C . PHE B 1 147 ? -1.879 -15.828 -0.924 1 98.44 147 PHE B C 1
ATOM 2468 O O . PHE B 1 147 ? -1.756 -14.617 -1.091 1 98.44 147 PHE B O 1
ATOM 2475 N N . GLY B 1 148 ? -1.298 -16.719 -1.664 1 97.94 148 GLY B N 1
ATOM 2476 C CA . GLY B 1 148 ? -0.468 -16.297 -2.783 1 97.94 148 GLY B CA 1
ATOM 2477 C C . GLY B 1 148 ? -1.235 -15.539 -3.842 1 97.94 148 GLY B C 1
ATOM 2478 O O . GLY B 1 148 ? -0.741 -14.539 -4.375 1 97.94 148 GLY B O 1
ATOM 2479 N N . GLU B 1 149 ? -2.412 -15.969 -4.113 1 97.62 149 GLU B N 1
ATOM 2480 C CA . GLU B 1 149 ? -3.203 -15.305 -5.145 1 97.62 149 GLU B CA 1
ATOM 2481 C C . GLU B 1 149 ? -3.648 -13.922 -4.691 1 97.62 149 GLU B C 1
ATOM 2483 O O . GLU B 1 149 ? -3.58 -12.953 -5.457 1 97.62 149 GLU B O 1
ATOM 2488 N N . VAL B 1 150 ? -4.098 -13.805 -3.455 1 98.44 150 VAL B N 1
ATOM 2489 C CA . VAL B 1 150 ? -4.504 -12.516 -2.922 1 98.44 150 VAL B CA 1
ATOM 2490 C C . VAL B 1 150 ? -3.309 -11.562 -2.898 1 98.44 150 VAL B C 1
ATOM 2492 O O . VAL B 1 150 ? -3.42 -10.406 -3.312 1 98.44 150 VAL B O 1
ATOM 2495 N N . ALA B 1 151 ? -2.166 -12.047 -2.443 1 98.81 151 ALA B N 1
ATOM 2496 C CA . ALA B 1 151 ? -0.959 -11.227 -2.414 1 98.81 151 ALA B CA 1
ATOM 2497 C C . ALA B 1 151 ? -0.605 -10.719 -3.809 1 98.81 151 ALA B C 1
ATOM 2499 O O . ALA B 1 151 ? -0.287 -9.539 -3.988 1 98.81 151 ALA B O 1
ATOM 2500 N N . LEU B 1 152 ? -0.678 -11.586 -4.77 1 98.56 152 LEU B N 1
ATOM 2501 C CA . LEU B 1 152 ? -0.376 -11.234 -6.152 1 98.56 152 LEU B CA 1
ATOM 2502 C C . LEU B 1 152 ? -1.347 -10.172 -6.668 1 98.56 152 LEU B C 1
ATOM 2504 O O . LEU B 1 152 ? -0.93 -9.188 -7.273 1 98.56 152 LEU B O 1
ATOM 2508 N N . MET B 1 153 ? -2.596 -10.328 -6.414 1 98.56 153 MET B N 1
ATOM 2509 C CA . MET B 1 153 ? -3.625 -9.414 -6.898 1 98.56 153 MET B CA 1
ATOM 2510 C C . MET B 1 153 ? -3.473 -8.039 -6.262 1 98.56 153 MET B C 1
ATOM 2512 O O . MET B 1 153 ? -3.443 -7.023 -6.961 1 98.56 153 MET B O 1
ATOM 2516 N N . VAL B 1 154 ? -3.342 -8.047 -4.969 1 98.81 154 VAL B N 1
ATOM 2517 C CA . VAL B 1 154 ? -3.205 -6.781 -4.25 1 98.81 154 VAL B CA 1
ATOM 2518 C C . VAL B 1 154 ? -1.92 -6.078 -4.68 1 98.81 154 VAL B C 1
ATOM 2520 O O . VAL B 1 154 ? -1.931 -4.883 -4.98 1 98.81 154 VAL B O 1
ATOM 2523 N N . GLY B 1 155 ? -0.845 -6.82 -4.738 1 98.88 155 GLY B N 1
ATOM 2524 C CA . GLY B 1 155 ? 0.418 -6.227 -5.148 1 98.88 155 GLY B CA 1
ATOM 2525 C C . GLY B 1 155 ? 0.377 -5.648 -6.551 1 98.88 155 GLY B C 1
ATOM 2526 O O . GLY B 1 155 ? 0.868 -4.543 -6.785 1 98.88 155 GLY B O 1
ATOM 2527 N N . ALA B 1 156 ? -0.18 -6.395 -7.48 1 98.88 156 ALA B N 1
ATOM 2528 C CA . ALA B 1 156 ? -0.281 -5.926 -8.859 1 98.88 156 ALA B CA 1
ATOM 2529 C C . ALA B 1 156 ? -1.118 -4.656 -8.945 1 98.88 156 ALA B C 1
ATOM 2531 O O . ALA B 1 156 ? -0.743 -3.703 -9.633 1 98.88 156 ALA B O 1
ATOM 2532 N N . LEU B 1 157 ? -2.209 -4.68 -8.281 1 98.88 157 LEU B N 1
ATOM 2533 C CA . LEU B 1 157 ? -3.104 -3.527 -8.32 1 98.88 157 LEU B CA 1
ATOM 2534 C C . LEU B 1 157 ? -2.441 -2.305 -7.691 1 98.88 157 LEU B C 1
ATOM 2536 O O . LEU B 1 157 ? -2.496 -1.208 -8.258 1 98.88 157 LEU B O 1
ATOM 2540 N N . GLU B 1 158 ? -1.842 -2.455 -6.543 1 98.5 158 GLU B N 1
ATOM 2541 C CA . GLU B 1 158 ? -1.181 -1.346 -5.867 1 98.5 158 GLU B CA 1
ATOM 2542 C C . GLU B 1 158 ? -0.057 -0.767 -6.723 1 98.5 158 GLU B C 1
ATOM 2544 O O . GLU B 1 158 ? 0.065 0.453 -6.852 1 98.5 158 GLU B O 1
ATOM 2549 N N . LEU B 1 159 ? 0.732 -1.628 -7.254 1 98.81 159 LEU B N 1
ATOM 2550 C CA . LEU B 1 159 ? 1.837 -1.168 -8.086 1 98.81 159 LEU B CA 1
ATOM 2551 C C . LEU B 1 159 ? 1.317 -0.5 -9.359 1 98.81 159 LEU B C 1
ATOM 2553 O O . LEU B 1 159 ? 1.886 0.492 -9.82 1 98.81 159 LEU B O 1
ATOM 2557 N N . ALA B 1 160 ? 0.276 -1.029 -9.914 1 98.88 160 ALA B N 1
ATOM 2558 C CA . ALA B 1 160 ? -0.332 -0.413 -11.086 1 98.88 160 ALA B CA 1
ATOM 2559 C C .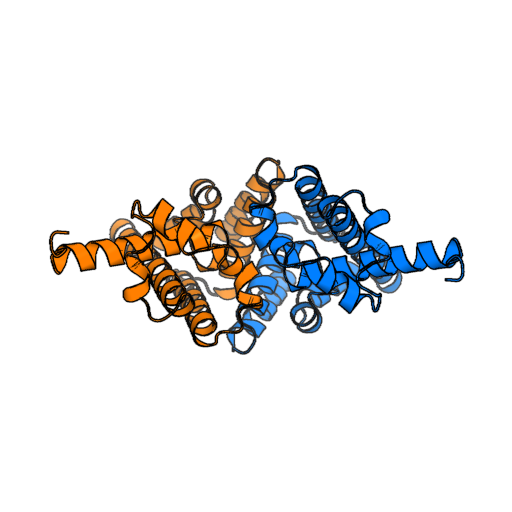 ALA B 1 160 ? -0.828 0.996 -10.773 1 98.88 160 ALA B C 1
ATOM 2561 O O . ALA B 1 160 ? -0.641 1.918 -11.57 1 98.88 160 ALA B O 1
ATOM 2562 N N . ARG B 1 161 ? -1.439 1.172 -9.68 1 98.31 161 ARG B N 1
ATOM 2563 C CA . ARG B 1 161 ? -1.896 2.5 -9.281 1 98.31 161 ARG B CA 1
ATOM 2564 C C . ARG B 1 161 ? -0.717 3.443 -9.07 1 98.31 161 ARG B C 1
ATOM 2566 O O . ARG B 1 161 ? -0.745 4.59 -9.516 1 98.31 161 ARG B O 1
ATOM 2573 N N . ALA B 1 162 ? 0.271 2.959 -8.375 1 97.69 162 ALA B N 1
ATOM 2574 C CA . ALA B 1 162 ? 1.417 3.779 -7.992 1 97.69 162 ALA B CA 1
ATOM 2575 C C . ALA B 1 162 ? 2.209 4.219 -9.219 1 97.69 162 ALA B C 1
ATOM 2577 O O . ALA B 1 162 ? 2.914 5.23 -9.18 1 97.69 162 ALA B O 1
ATOM 2578 N N . THR B 1 163 ? 2.096 3.471 -10.281 1 98.44 163 THR B N 1
ATOM 2579 C CA . THR B 1 163 ? 2.863 3.779 -11.484 1 98.44 163 THR B CA 1
ATOM 2580 C C . THR B 1 163 ? 1.939 4.223 -12.617 1 98.44 163 THR B C 1
ATOM 2582 O O . THR B 1 163 ? 2.326 4.199 -13.781 1 98.44 163 THR B O 1
ATOM 2585 N N . LYS B 1 164 ? 0.741 4.52 -12.258 1 97.5 164 LYS B N 1
ATOM 2586 C CA . LYS B 1 164 ? -0.226 4.953 -13.266 1 97.5 164 LYS B CA 1
ATOM 2587 C C . LYS B 1 164 ? 0.349 6.066 -14.133 1 97.5 164 LYS B C 1
ATOM 2589 O O . LYS B 1 164 ? 0.994 6.988 -13.625 1 97.5 164 LYS B O 1
ATOM 2594 N N . GLY B 1 165 ? 0.06 5.992 -15.477 1 95.75 165 GLY B N 1
ATOM 2595 C CA . GLY B 1 165 ? 0.59 6.973 -16.406 1 95.75 165 GLY B CA 1
ATOM 2596 C C . GLY B 1 165 ? 1.9 6.547 -17.047 1 95.75 165 GLY B C 1
ATOM 2597 O O . GLY B 1 165 ? 2.426 7.234 -17.922 1 95.75 165 GLY B O 1
ATOM 2598 N N . THR B 1 166 ? 2.492 5.5 -16.609 1 97.31 166 THR B N 1
ATOM 2599 C CA . THR B 1 166 ? 3.682 4.906 -17.203 1 97.31 166 THR B CA 1
ATOM 2600 C C . THR B 1 166 ? 3.357 3.537 -17.797 1 97.31 166 THR B C 1
ATOM 2602 O O . THR B 1 166 ? 2.324 2.943 -17.484 1 97.31 166 THR B O 1
ATOM 2605 N N . PRO B 1 167 ? 4.23 2.936 -18.578 1 96.62 167 PRO B N 1
ATOM 2606 C CA . PRO B 1 167 ? 4.008 1.606 -19.156 1 96.62 167 PRO B CA 1
ATOM 2607 C C . PRO B 1 167 ? 4.051 0.495 -18.109 1 96.62 167 PRO B C 1
ATOM 2609 O O . PRO B 1 167 ? 3.572 -0.614 -18.359 1 96.62 167 PRO B O 1
ATOM 2612 N N . LEU B 1 168 ? 4.586 0.786 -17 1 98.56 168 LEU B N 1
ATOM 2613 C CA . LEU B 1 168 ? 4.676 -0.23 -15.953 1 98.56 168 LEU B CA 1
ATOM 2614 C C . LEU B 1 168 ? 3.287 -0.618 -15.453 1 98.56 168 LEU B C 1
ATOM 2616 O O . LEU B 1 168 ? 3.039 -1.784 -15.141 1 98.56 168 LEU B O 1
ATOM 2620 N N . SER B 1 169 ? 2.42 0.398 -15.383 1 98.75 169 SER B N 1
ATOM 2621 C CA . SER B 1 169 ? 1.115 0.247 -14.75 1 98.75 169 SER B CA 1
ATOM 2622 C C . SER B 1 169 ? 0.327 -0.9 -15.375 1 98.75 169 SER B C 1
ATOM 2624 O O . SER B 1 169 ? -0.018 -1.866 -14.688 1 98.75 169 SER B O 1
ATOM 2626 N N . ALA B 1 170 ? 0.154 -0.898 -16.656 1 98.5 170 ALA B N 1
ATOM 2627 C CA . ALA B 1 170 ? -0.629 -1.925 -17.344 1 98.5 170 ALA B CA 1
ATOM 2628 C C . ALA B 1 170 ? 0.077 -3.275 -17.297 1 98.5 170 ALA B C 1
ATOM 2630 O O . ALA B 1 170 ? -0.573 -4.32 -17.219 1 98.5 170 ALA B O 1
ATOM 2631 N N . ARG B 1 171 ? 1.36 -3.283 -17.297 1 98.56 171 ARG B N 1
ATOM 2632 C CA . ARG B 1 171 ? 2.133 -4.52 -17.312 1 98.56 171 ARG B CA 1
ATOM 2633 C C . ARG B 1 171 ? 1.972 -5.293 -16.016 1 98.56 171 ARG B C 1
ATOM 2635 O O . ARG B 1 171 ? 1.974 -6.523 -16.016 1 98.56 171 ARG B O 1
ATOM 2642 N N . PHE B 1 172 ? 1.858 -4.641 -14.906 1 98.88 172 PHE B N 1
ATOM 2643 C CA . PHE B 1 172 ? 1.622 -5.316 -13.633 1 98.88 172 PHE B CA 1
ATOM 2644 C C . PHE B 1 172 ? 0.296 -6.066 -13.656 1 98.88 172 PHE B C 1
ATOM 2646 O O . PHE B 1 172 ? 0.226 -7.23 -13.25 1 98.88 172 PHE B O 1
ATOM 2653 N N . LEU B 1 173 ? -0.727 -5.41 -14.133 1 98.81 173 LEU B N 1
ATOM 2654 C CA . LEU B 1 173 ? -2.037 -6.047 -14.211 1 98.81 173 LEU B CA 1
ATOM 2655 C C . LEU B 1 173 ? -2.012 -7.23 -15.172 1 98.81 173 LEU B C 1
ATOM 2657 O O . LEU B 1 173 ? -2.535 -8.305 -14.852 1 98.81 173 LEU B O 1
ATOM 2661 N N . GLU B 1 174 ? -1.378 -7.035 -16.281 1 98.19 174 GLU B N 1
ATOM 2662 C CA . GLU B 1 174 ? -1.296 -8.078 -17.297 1 98.19 174 GLU B CA 1
ATOM 2663 C C . GLU B 1 174 ? -0.539 -9.297 -16.781 1 98.19 174 GLU B C 1
ATOM 2665 O O . GLU B 1 174 ? -0.975 -10.438 -16.969 1 98.19 174 GLU B O 1
ATOM 2670 N N . SER B 1 175 ? 0.559 -9.078 -16.172 1 98.31 175 SER B N 1
ATOM 2671 C CA . SER B 1 175 ? 1.373 -10.164 -15.641 1 98.31 175 SER B CA 1
ATOM 2672 C C . SER B 1 175 ? 0.608 -10.969 -14.602 1 98.31 175 SER B C 1
ATOM 2674 O O . SER B 1 175 ? 0.647 -12.203 -14.609 1 98.31 175 SER B O 1
ATOM 2676 N N . ALA B 1 176 ? -0.086 -10.266 -13.727 1 98.25 176 ALA B N 1
ATOM 2677 C CA . ALA B 1 176 ? -0.87 -10.953 -12.703 1 98.25 176 ALA B CA 1
ATOM 2678 C C . ALA B 1 176 ? -1.97 -11.797 -13.336 1 98.25 176 ALA B C 1
ATOM 2680 O O . ALA B 1 176 ? -2.195 -12.938 -12.922 1 98.25 176 ALA B O 1
ATOM 2681 N N . ARG B 1 177 ? -2.645 -11.25 -14.32 1 97.5 177 ARG B N 1
ATOM 2682 C CA . ARG B 1 177 ? -3.68 -12.008 -15.016 1 97.5 177 ARG B CA 1
ATOM 2683 C C . ARG B 1 177 ? -3.105 -13.273 -15.648 1 97.5 177 ARG B C 1
ATOM 2685 O O . ARG B 1 177 ? -3.707 -14.344 -15.57 1 97.5 177 ARG B O 1
ATOM 2692 N N . GLN B 1 178 ? -1.993 -13.164 -16.234 1 96 178 GLN B N 1
ATOM 2693 C CA . GLN B 1 178 ? -1.349 -14.297 -16.891 1 96 178 GLN B CA 1
ATOM 2694 C C . GLN B 1 178 ? -0.966 -15.375 -15.883 1 96 178 GLN B C 1
ATOM 2696 O O . GLN B 1 178 ? -1.169 -16.562 -16.125 1 96 178 GLN B O 1
ATOM 2701 N N . ARG B 1 179 ? -0.484 -14.992 -14.789 1 93.69 179 ARG B N 1
ATOM 2702 C CA . ARG B 1 179 ? -0.069 -15.938 -13.75 1 93.69 179 ARG B CA 1
ATOM 2703 C C . ARG B 1 179 ? -1.27 -16.688 -13.18 1 93.69 179 ARG B C 1
ATOM 2705 O O . ARG B 1 179 ? -1.171 -17.859 -12.852 1 93.69 179 ARG B O 1
ATOM 2712 N N . LEU B 1 180 ? -2.334 -15.93 -13.008 1 93.06 180 LEU B N 1
ATOM 2713 C CA . LEU B 1 180 ? -3.52 -16.547 -12.422 1 93.06 180 LEU B CA 1
ATOM 2714 C C . LEU B 1 180 ? -4.211 -17.453 -13.422 1 93.06 180 LEU B C 1
ATOM 2716 O O . LEU B 1 180 ? -4.887 -18.406 -13.031 1 93.06 180 LEU B O 1
ATOM 2720 N N . SER B 1 181 ? -4.074 -17.172 -14.688 1 87.25 181 SER B N 1
ATOM 2721 C CA . SER B 1 181 ? -4.656 -18.016 -15.727 1 87.25 181 SER B CA 1
ATOM 2722 C C . SER B 1 181 ? -3.855 -19.297 -15.906 1 87.25 181 SER B C 1
ATOM 2724 O O . SER B 1 181 ? -4.406 -20.328 -16.312 1 87.25 181 SER B O 1
ATOM 2726 N N . ARG B 1 182 ? -2.555 -19.281 -15.664 1 72.62 182 ARG B N 1
ATOM 2727 C CA . ARG B 1 182 ? -1.679 -20.438 -15.836 1 72.62 182 ARG B CA 1
ATOM 2728 C C . ARG B 1 182 ? -1.83 -21.422 -14.672 1 72.62 182 ARG B C 1
ATOM 2730 O O . ARG B 1 182 ? -1.486 -22.594 -14.797 1 72.62 182 ARG B O 1
ATOM 2737 N N . GLN B 1 183 ? -2.135 -20.938 -13.57 1 62.31 183 GLN B N 1
ATOM 2738 C CA . GLN B 1 183 ? -2.285 -21.797 -12.398 1 62.31 183 GLN B CA 1
ATOM 2739 C C . GLN B 1 183 ? -3.553 -22.641 -12.5 1 62.31 183 GLN B C 1
ATOM 2741 O O . GLN B 1 183 ? -3.73 -23.594 -11.742 1 62.31 183 GLN B O 1
ATOM 2746 N N . GLU B 1 184 ? -4.457 -22.297 -13.422 1 51.12 184 GLU B N 1
ATOM 2747 C CA . GLU B 1 184 ? -5.621 -23.141 -13.672 1 51.12 184 GLU B CA 1
ATOM 2748 C C . GLU B 1 184 ? -5.301 -24.234 -14.688 1 51.12 184 GLU B C 1
ATOM 2750 O O . GLU B 1 184 ? -4.453 -24.062 -15.562 1 51.12 184 GLU B O 1
#

Nearest PDB structures (foldseek):
  2g7s-assembly1_A-2  TM=8.071E-01  e=8.427E-05  Agrobacterium fabrum str. C58
  4yze-assembly2_D  TM=7.419E-01  e=1.694E-04  Escherichia coli K-12
  2gfn-assembly1_B  TM=6.746E-01  e=4.504E-04  Rhodococcus jostii RHA1
  2gfn-assembly1_A  TM=7.007E-01  e=1.377E-03  Rhodococcus jostii RHA1
  2dg8-assembly1_D  TM=6.054E-01  e=1.738E-03  Streptomyces coelicolor A3(2)

Foldseek 3Di:
DPDQDPVNLVVLLVLLLLLLLLCCLVPNLVPDDLVSSCVSSVHDSDDCPVVAPDSVRSNLSSLVVLLVLVVVVLVVLCVVPPLCSLVVVLPVLLDVVQLVRRSNHQSLLSHVVPLVPDPDPSSVVSSVVSVVVQLVSNVVNVDPCSPVLVCLSSVLSNVLNVQPPDPSNNVSSVVSSVVVVVVD/DPDQDPVNLVVLLVLLLLLLLLCCLVPNLVPDDSVSSCVSSVHDDDDCPVVAPDSVRSNLSSLVVLLVLVVVVLVVLCVVPPLCSLVVVLPVLLDVVQLVRRSNHQSLLSHVVPLVPDPDPSSVVSSVVSVVVQLVSNVVNVDPCSPVLVCLSSVLSNVLNVQPPDPSNNVSSVVSSVVVVVVD

Radius of gyration: 21.88 Å; Cα contacts (8 Å, |Δi|>4): 469; chains: 2; bounding box: 69×54×38 Å

pLDDT: mean 92.1, std 9.5, range [47.62, 98.88]

Organism: Mycolicibacterium smegmatis (strain ATCC 700084 / mc(2)155) (NCBI:txid246196)